Protein AF-M9RVT4-F1 (afdb_monomer)

Mean predicted aligned error: 12.73 Å

Secondary structure (DSSP, 8-state):
-PPPSEEEEEEEE---SSSS---EEEEEEEE-TTS-EEEEEEEEESSS-HHHHHHHHHHHHHTT-PPPSEEEE-S-HHHHHHHHHH-TT---EE--EEEEEEEBGGG-----HHHHHHHHHHHHHHHHHTT-EEEEEEE-SSEEEEEEE--TTS-HHHHHHHHHHHHHHHHHHH-GGGGGT-TTS--B-S--EEEE-----HHHHHHHHHHHHTS-------

Radius of gyration: 21.04 Å; Cα contacts (8 Å, |Δi|>4): 346; chains: 1; bounding box: 48×50×56 Å

Structure (mmCIF, N/CA/C/O backbone):
data_AF-M9RVT4-F1
#
_entry.id   AF-M9RVT4-F1
#
loop_
_atom_site.group_PDB
_atom_site.id
_atom_site.type_symbol
_atom_site.label_atom_id
_atom_site.label_alt_id
_atom_site.label_comp_id
_atom_site.label_asym_id
_atom_site.label_entity_id
_atom_site.label_seq_id
_atom_site.pdbx_PDB_ins_code
_atom_site.Cartn_x
_atom_site.Cartn_y
_atom_site.Cartn_z
_atom_site.occupancy
_atom_site.B_iso_or_equiv
_atom_site.auth_seq_id
_atom_site.auth_comp_id
_atom_site.auth_asym_id
_atom_site.auth_atom_id
_atom_site.pdbx_PDB_model_num
ATOM 1 N N . MET A 1 1 ? 6.063 -7.498 33.120 1.00 40.38 1 MET A N 1
ATOM 2 C CA . MET A 1 1 ? 6.221 -7.497 31.644 1.00 40.38 1 MET A CA 1
ATOM 3 C C . MET A 1 1 ? 5.476 -6.292 31.091 1.00 40.38 1 MET A C 1
ATOM 5 O O . MET A 1 1 ? 4.390 -6.020 31.577 1.00 40.38 1 MET A O 1
ATOM 9 N N . THR A 1 2 ? 6.046 -5.526 30.158 1.00 48.72 2 THR A N 1
ATOM 10 C CA . THR A 1 2 ? 5.358 -4.353 29.590 1.00 48.72 2 THR A CA 1
ATOM 11 C C . THR A 1 2 ? 4.257 -4.794 28.631 1.00 48.72 2 THR A C 1
ATOM 13 O O . THR A 1 2 ? 4.535 -5.464 27.634 1.00 48.72 2 THR A O 1
ATOM 16 N N . SER A 1 3 ? 3.013 -4.425 28.937 1.00 50.91 3 SER A N 1
ATOM 17 C CA . SER A 1 3 ? 1.863 -4.716 28.082 1.00 50.91 3 SER A CA 1
ATOM 18 C C . SER A 1 3 ? 2.034 -4.060 26.699 1.00 50.91 3 SER A C 1
ATOM 20 O O . SER A 1 3 ? 2.624 -2.976 26.601 1.00 50.91 3 SER A O 1
ATOM 22 N N . PRO A 1 4 ? 1.571 -4.701 25.612 1.00 58.44 4 PRO A N 1
ATOM 23 C CA . PRO A 1 4 ? 1.613 -4.132 24.265 1.00 58.44 4 PRO A CA 1
ATOM 24 C C . PRO A 1 4 ? 0.904 -2.774 24.212 1.00 58.44 4 PRO A C 1
ATOM 26 O O . PRO A 1 4 ? -0.186 -2.618 24.750 1.00 58.44 4 PRO A O 1
ATOM 29 N N . SER A 1 5 ? 1.519 -1.785 23.561 1.00 55.34 5 SER A N 1
ATOM 30 C CA . SER A 1 5 ? 0.938 -0.445 23.404 1.00 55.34 5 SER A CA 1
ATOM 31 C C . SER A 1 5 ? 0.014 -0.342 22.195 1.00 55.34 5 SER A C 1
ATOM 33 O O . SER A 1 5 ? -0.816 0.559 22.140 1.00 55.34 5 SER A O 1
ATOM 35 N N . SER A 1 6 ? 0.157 -1.239 21.223 1.00 56.19 6 SER A N 1
ATOM 36 C CA . SER A 1 6 ? -0.742 -1.333 20.080 1.00 56.19 6 SER A CA 1
ATOM 37 C C . SER A 1 6 ? -0.974 -2.779 19.681 1.00 56.19 6 SER A C 1
ATOM 39 O O . SER A 1 6 ? -0.176 -3.660 20.010 1.00 56.19 6 SER A O 1
ATOM 41 N N . ILE A 1 7 ? -2.083 -3.015 18.989 1.00 64.12 7 ILE A N 1
ATOM 42 C CA . ILE A 1 7 ? -2.510 -4.337 18.553 1.00 64.12 7 ILE A CA 1
ATOM 43 C C . ILE A 1 7 ? -2.853 -4.303 17.069 1.00 64.12 7 ILE A C 1
ATOM 45 O O . ILE A 1 7 ? -3.492 -3.374 16.586 1.00 64.12 7 ILE A O 1
ATOM 49 N N . LEU A 1 8 ? -2.420 -5.339 16.361 1.00 58.22 8 LEU A N 1
ATOM 50 C CA . LEU A 1 8 ? -2.748 -5.613 14.976 1.00 58.22 8 LEU A CA 1
ATOM 51 C C . LEU A 1 8 ? -3.532 -6.927 14.902 1.00 58.22 8 LEU A C 1
ATOM 53 O O . LEU A 1 8 ? -2.954 -7.994 15.120 1.00 58.22 8 LEU A O 1
ATOM 57 N N . GLY A 1 9 ? -4.824 -6.829 14.597 1.00 57.75 9 GLY A N 1
ATOM 58 C CA . GLY A 1 9 ? -5.679 -7.948 14.220 1.00 57.75 9 GLY A CA 1
ATOM 59 C C . GLY A 1 9 ? -5.498 -8.261 12.737 1.00 57.75 9 GLY A C 1
ATOM 60 O O . GLY A 1 9 ? -5.504 -7.356 11.899 1.00 57.75 9 GLY A O 1
ATOM 61 N N . ARG A 1 10 ? -5.265 -9.532 12.411 1.00 57.12 10 ARG A N 1
ATOM 62 C CA . ARG A 1 10 ? -5.218 -10.018 11.029 1.00 57.12 10 ARG A CA 1
ATOM 63 C C . ARG A 1 10 ? -5.949 -11.336 10.901 1.00 57.12 10 ARG A C 1
ATOM 65 O O . ARG A 1 10 ? -5.849 -12.194 11.779 1.00 57.12 10 ARG A O 1
ATOM 72 N N . ARG A 1 11 ? -6.557 -11.531 9.743 1.00 53.03 11 ARG A N 1
ATOM 73 C CA . ARG A 1 11 ? -7.095 -12.796 9.280 1.00 53.03 11 ARG A CA 1
ATOM 74 C C . ARG A 1 11 ? -6.118 -13.473 8.342 1.00 53.03 11 ARG A C 1
ATOM 76 O O . ARG A 1 11 ? -5.564 -12.869 7.421 1.00 53.03 11 ARG A O 1
ATOM 83 N N . ARG A 1 12 ? -5.962 -14.781 8.519 1.00 53.22 12 ARG A N 1
ATOM 84 C CA . ARG A 1 12 ? -5.359 -15.640 7.500 1.00 53.22 12 ARG A CA 1
ATOM 85 C C . ARG A 1 12 ? -6.407 -16.634 7.020 1.00 53.22 12 ARG A C 1
ATOM 87 O O . ARG A 1 12 ? -6.841 -17.494 7.781 1.00 53.22 12 ARG A O 1
ATOM 94 N N . SER A 1 13 ? -6.829 -16.498 5.761 1.00 49.31 13 SER A N 1
ATOM 95 C CA . SER A 1 13 ? -7.665 -17.513 5.114 1.00 49.31 13 SER A CA 1
ATOM 96 C C . SER A 1 13 ? -6.831 -18.773 4.932 1.00 49.31 13 SER A C 1
ATOM 98 O O . SER A 1 13 ? -5.787 -18.728 4.277 1.00 49.31 13 SER A O 1
ATOM 100 N N . GLN A 1 14 ? -7.295 -19.891 5.477 1.00 50.62 14 GLN A N 1
ATOM 101 C CA . GLN A 1 14 ? -6.867 -21.198 4.991 1.00 50.62 14 GLN A CA 1
ATOM 102 C C . GLN A 1 14 ? -7.662 -21.485 3.703 1.00 50.62 14 GLN A C 1
ATOM 104 O O . GLN A 1 14 ? -8.747 -20.927 3.524 1.00 50.62 14 GLN A O 1
ATOM 109 N N . ARG A 1 15 ? -7.103 -22.230 2.740 1.00 42.66 15 ARG A N 1
ATOM 110 C CA . ARG A 1 15 ? -7.854 -22.681 1.554 1.00 42.66 15 ARG A CA 1
ATOM 111 C C . ARG A 1 15 ? -8.405 -24.072 1.867 1.00 42.66 15 ARG A C 1
ATOM 113 O O . ARG A 1 15 ? -7.588 -24.987 1.930 1.00 42.66 15 ARG A O 1
ATOM 120 N N . PRO A 1 16 ? -9.721 -24.257 2.039 1.00 46.53 16 PRO A N 1
ATOM 121 C CA . PRO A 1 16 ? -10.297 -25.588 2.098 1.00 46.53 16 PRO A CA 1
ATOM 122 C C . PRO A 1 16 ? -10.573 -26.082 0.674 1.00 46.53 16 PRO A C 1
ATOM 124 O O . PRO A 1 16 ? -10.999 -25.321 -0.198 1.00 46.53 16 PRO A O 1
ATOM 127 N N . SER A 1 17 ? -10.308 -27.360 0.434 1.00 46.25 17 SER A N 1
ATOM 128 C CA . SER A 1 17 ? -10.903 -28.123 -0.660 1.00 46.25 17 SER A CA 1
ATOM 129 C C . SER A 1 17 ? -12.303 -28.572 -0.228 1.00 46.25 17 SER A C 1
ATOM 131 O O . SER A 1 17 ? -12.401 -29.346 0.719 1.00 46.25 17 SER A O 1
ATOM 133 N N . GLY A 1 18 ? -13.354 -28.121 -0.917 1.00 39.31 18 GLY A N 1
ATOM 134 C CA . GLY A 1 18 ? -14.745 -28.532 -0.658 1.00 39.31 18 GLY A CA 1
ATOM 135 C C . GLY A 1 18 ? -15.576 -27.504 0.121 1.00 39.31 18 GLY A C 1
ATOM 136 O O . GLY A 1 18 ? -15.035 -26.705 0.878 1.00 39.31 18 GLY A O 1
ATOM 137 N N . GLU A 1 19 ? -16.877 -27.488 -0.165 1.00 54.06 19 GLU A N 1
ATOM 138 C CA . GLU A 1 19 ? -17.898 -26.518 0.266 1.00 54.06 19 GLU A CA 1
ATOM 139 C C . GLU A 1 19 ? -18.232 -26.616 1.775 1.00 54.06 19 GLU A C 1
ATOM 141 O O . GLU A 1 19 ? -18.123 -27.691 2.356 1.00 54.06 19 GLU A O 1
ATOM 146 N N . ASP A 1 20 ? -18.636 -25.482 2.369 1.00 49.41 20 ASP A N 1
ATOM 147 C CA . ASP A 1 20 ? -19.178 -25.281 3.733 1.00 49.41 20 ASP A CA 1
ATOM 148 C C . ASP A 1 20 ? -18.268 -25.463 4.968 1.00 49.41 20 ASP A C 1
ATOM 150 O O . ASP A 1 20 ? -18.464 -26.333 5.804 1.00 49.41 20 ASP A O 1
ATOM 154 N N . ASP A 1 21 ? -17.278 -24.571 5.106 1.00 47.16 21 ASP A N 1
ATOM 155 C CA . ASP A 1 21 ? -17.031 -23.735 6.305 1.00 47.16 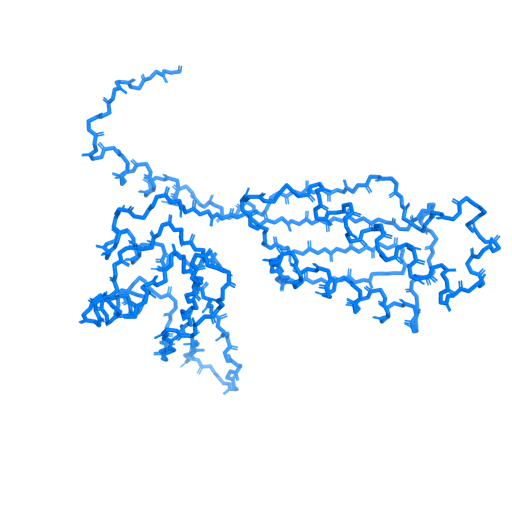21 ASP A CA 1
ATOM 156 C C . ASP A 1 21 ? -15.695 -22.994 6.122 1.00 47.16 21 ASP A C 1
ATOM 158 O O . ASP A 1 21 ? -14.616 -23.587 6.038 1.00 47.16 21 ASP A O 1
ATOM 162 N N . LYS A 1 22 ? -15.724 -21.659 6.010 1.00 52.91 22 LYS A N 1
ATOM 163 C CA . LYS A 1 22 ? -14.497 -20.865 5.805 1.00 52.91 22 LYS A CA 1
ATOM 164 C C . LYS A 1 22 ? -13.741 -20.683 7.121 1.00 52.91 22 LYS A C 1
ATOM 166 O O . LYS A 1 22 ? -13.704 -19.578 7.660 1.00 52.91 22 LYS A O 1
ATOM 171 N N . LEU A 1 23 ? -13.069 -21.744 7.564 1.00 62.03 23 LEU A N 1
ATOM 172 C CA . LEU A 1 23 ? -12.089 -21.701 8.648 1.00 62.03 23 LEU A CA 1
ATOM 173 C C . LEU A 1 23 ? -11.074 -20.569 8.415 1.00 62.03 23 LEU A C 1
ATOM 175 O O . LEU A 1 23 ? -10.466 -20.427 7.344 1.00 62.03 23 LEU A O 1
ATOM 179 N N . CYS A 1 24 ? -10.889 -19.736 9.431 1.00 68.44 24 CYS A N 1
ATOM 180 C CA . CYS A 1 24 ? -9.929 -18.645 9.431 1.00 68.44 24 CYS A CA 1
ATOM 181 C C . CYS A 1 24 ? -9.156 -18.621 10.745 1.00 68.44 24 CYS A C 1
ATOM 183 O O . CYS A 1 24 ? -9.729 -18.820 11.804 1.00 68.44 24 CYS A O 1
ATOM 185 N N . ALA A 1 25 ? -7.859 -18.332 10.684 1.00 78.94 25 ALA A N 1
ATOM 186 C CA . ALA A 1 25 ? -7.098 -18.056 11.895 1.00 78.94 25 ALA A CA 1
ATOM 187 C C . ALA A 1 25 ? -7.237 -16.569 12.242 1.00 78.94 25 ALA A C 1
ATOM 189 O O . ALA A 1 25 ? -6.890 -15.708 11.418 1.00 78.94 25 ALA A O 1
ATOM 190 N N . LEU A 1 26 ? -7.723 -16.282 13.448 1.00 82.62 26 LEU A N 1
ATOM 191 C CA . LEU A 1 26 ? -7.741 -14.947 14.036 1.00 82.62 26 LEU A CA 1
ATOM 192 C C . LEU A 1 26 ? -6.411 -14.724 14.741 1.00 82.62 26 LEU A C 1
ATOM 194 O O . LEU A 1 26 ? -6.081 -15.428 15.691 1.00 82.62 26 LEU A O 1
ATOM 198 N N . VAL A 1 27 ? -5.621 -13.765 14.263 1.00 84.06 27 VAL A N 1
ATOM 199 C CA . VAL A 1 27 ? -4.274 -13.523 14.785 1.00 84.06 27 VAL A CA 1
ATOM 200 C C . VAL A 1 27 ? -4.197 -12.138 15.402 1.00 84.06 27 VAL A C 1
ATOM 202 O O . VAL A 1 27 ? -4.529 -11.142 14.757 1.00 84.06 27 VAL A O 1
ATOM 205 N N . ILE A 1 28 ? -3.677 -12.071 16.628 1.00 86.00 28 ILE A N 1
ATOM 206 C CA . ILE A 1 28 ? -3.398 -10.818 17.327 1.00 86.00 28 ILE A CA 1
ATOM 207 C C . ILE A 1 28 ? -1.895 -10.673 17.548 1.00 86.00 28 ILE A C 1
ATOM 209 O O . ILE A 1 28 ? -1.256 -11.464 18.249 1.00 86.00 28 ILE A O 1
ATOM 213 N N . ILE A 1 29 ? -1.329 -9.610 16.976 1.00 85.12 29 ILE A N 1
ATOM 214 C CA . ILE A 1 29 ? 0.066 -9.212 17.174 1.00 85.12 29 ILE A CA 1
ATOM 215 C C . ILE A 1 29 ? 0.098 -7.902 17.959 1.00 85.12 29 ILE A C 1
ATOM 217 O O . ILE A 1 29 ? -0.363 -6.868 17.488 1.00 85.12 29 ILE A O 1
ATOM 221 N N . GLY A 1 30 ? 0.699 -7.930 19.140 1.00 85.06 30 GLY A N 1
ATOM 222 C CA . GLY A 1 30 ? 1.015 -6.754 19.932 1.00 85.06 30 GLY A CA 1
ATOM 223 C C . GLY A 1 30 ? 2.302 -6.087 19.471 1.00 85.06 30 GLY A C 1
ATOM 224 O O . GLY A 1 30 ? 3.249 -6.753 19.053 1.00 85.06 30 GLY A O 1
ATOM 225 N N . VAL A 1 31 ? 2.389 -4.770 19.604 1.00 81.19 31 VAL A N 1
ATOM 226 C CA . VAL A 1 31 ? 3.635 -4.021 19.430 1.00 81.19 31 VAL A CA 1
ATOM 227 C C . VAL A 1 31 ? 3.900 -3.219 20.697 1.00 81.19 31 VAL A C 1
ATOM 229 O O . VAL A 1 31 ? 3.024 -2.520 21.207 1.00 81.19 31 VAL A O 1
ATOM 232 N N . THR A 1 32 ? 5.105 -3.354 21.252 1.00 79.62 32 THR A N 1
ATOM 233 C CA . THR A 1 32 ? 5.513 -2.587 22.438 1.00 79.62 32 THR A CA 1
ATOM 234 C C . THR A 1 32 ? 5.845 -1.141 22.069 1.00 79.62 32 THR A C 1
ATOM 236 O O . THR A 1 32 ? 6.093 -0.833 20.904 1.00 79.62 32 THR A O 1
ATOM 239 N N . ALA A 1 33 ? 5.972 -0.265 23.070 1.00 72.06 33 ALA A N 1
ATOM 240 C CA . ALA A 1 33 ? 6.364 1.134 22.860 1.00 72.06 33 ALA A CA 1
ATOM 241 C C . ALA A 1 33 ? 7.729 1.298 22.157 1.00 72.06 33 ALA A C 1
ATOM 243 O O . ALA A 1 33 ? 8.016 2.346 21.594 1.00 72.06 33 ALA A O 1
ATOM 244 N N . ARG A 1 34 ? 8.568 0.251 22.158 1.00 73.62 34 ARG A N 1
ATOM 245 C CA . ARG A 1 34 ? 9.857 0.207 21.447 1.00 73.62 34 ARG A CA 1
ATOM 246 C C . ARG A 1 34 ? 9.751 -0.367 20.024 1.00 73.62 34 ARG A C 1
ATOM 248 O O . ARG A 1 34 ? 10.767 -0.712 19.435 1.00 73.62 34 ARG A O 1
ATOM 255 N N . GLY A 1 35 ? 8.542 -0.565 19.496 1.00 67.50 35 GLY A N 1
ATOM 256 C CA . GLY A 1 35 ? 8.312 -1.105 18.151 1.00 67.50 35 GLY A CA 1
ATOM 257 C C . GLY A 1 35 ? 8.502 -2.622 18.015 1.00 67.50 35 GLY A C 1
ATOM 258 O O . GLY A 1 35 ? 8.449 -3.153 16.905 1.00 67.50 35 GLY A O 1
ATOM 259 N N . LYS A 1 36 ? 8.708 -3.358 19.118 1.00 73.62 36 LYS A N 1
ATOM 260 C CA . LYS A 1 36 ? 8.913 -4.814 19.067 1.00 73.62 36 LYS A CA 1
ATOM 261 C C . LYS A 1 36 ? 7.577 -5.538 18.920 1.00 73.62 36 LYS A C 1
ATOM 263 O O . LYS A 1 36 ? 6.728 -5.439 19.805 1.00 73.62 36 LYS A O 1
ATOM 268 N N . LYS A 1 37 ? 7.433 -6.313 17.842 1.00 81.06 37 LYS A N 1
ATOM 269 C CA . LYS A 1 37 ? 6.280 -7.195 17.610 1.00 81.06 37 LYS A CA 1
ATOM 270 C C . LYS A 1 37 ? 6.298 -8.379 18.582 1.00 81.06 37 LYS A C 1
ATOM 272 O O . LYS A 1 37 ? 7.350 -8.962 18.849 1.00 81.06 37 LYS A O 1
ATOM 277 N N . ARG A 1 38 ? 5.130 -8.730 19.107 1.00 82.38 38 ARG A N 1
ATOM 278 C CA . ARG A 1 38 ? 4.867 -9.859 20.000 1.00 82.38 38 ARG A CA 1
ATOM 279 C C . ARG A 1 38 ? 3.598 -10.543 19.532 1.00 82.38 38 ARG A C 1
ATOM 281 O O . ARG A 1 38 ? 2.578 -9.897 19.353 1.00 82.38 38 ARG A O 1
ATOM 288 N N . PHE A 1 39 ? 3.668 -11.843 19.327 1.00 85.38 39 PHE A N 1
ATOM 289 C CA . PHE A 1 39 ? 2.480 -12.639 19.080 1.00 85.38 39 PHE A CA 1
ATOM 290 C C . PHE A 1 39 ? 1.693 -12.782 20.387 1.00 85.38 39 PHE A C 1
ATOM 292 O O . PHE A 1 39 ? 2.295 -13.119 21.406 1.00 85.38 39 PHE A O 1
ATOM 299 N N . LEU A 1 40 ? 0.398 -12.458 20.378 1.00 86.81 40 LEU A N 1
ATOM 300 C CA . LEU A 1 40 ? -0.442 -12.455 21.583 1.00 86.81 40 LEU A CA 1
ATOM 301 C C . LEU A 1 40 ? -1.497 -13.563 21.571 1.00 86.81 40 LEU A C 1
ATOM 303 O O . LEU A 1 40 ? -1.773 -14.149 22.622 1.00 86.81 40 LEU A O 1
ATOM 307 N N . ALA A 1 41 ? -2.079 -13.838 20.403 1.00 86.75 41 ALA A N 1
ATOM 308 C CA . ALA A 1 41 ? -3.075 -14.886 20.228 1.00 86.75 41 ALA A CA 1
ATOM 309 C C . ALA A 1 41 ? -3.119 -15.388 18.778 1.00 86.75 41 ALA A C 1
ATOM 311 O O . ALA A 1 41 ? -2.897 -14.617 17.836 1.00 86.75 41 ALA A O 1
ATOM 312 N N . ILE A 1 42 ? -3.448 -16.669 18.639 1.00 84.75 42 ILE A N 1
ATOM 313 C CA . ILE A 1 42 ? -4.002 -17.282 17.436 1.00 84.75 42 ILE A CA 1
ATOM 314 C C . ILE A 1 42 ? -5.167 -18.142 17.887 1.00 84.75 42 ILE A C 1
ATOM 316 O O . ILE A 1 42 ? -5.002 -18.935 18.805 1.00 84.75 42 ILE A O 1
ATOM 320 N N . GLU A 1 43 ? -6.318 -17.952 17.268 1.00 81.12 43 GLU A N 1
ATOM 321 C CA . GLU A 1 43 ? -7.506 -18.746 17.554 1.00 81.12 43 GLU A CA 1
ATOM 322 C C . GLU A 1 43 ? -8.110 -19.202 16.229 1.00 81.12 43 GLU A C 1
ATOM 324 O O . GLU A 1 43 ? -8.131 -18.443 15.249 1.00 81.12 43 GLU A O 1
ATOM 329 N N . ASP A 1 44 ? -8.580 -20.444 16.196 1.00 72.81 44 ASP A N 1
ATOM 330 C CA . ASP A 1 44 ? -9.305 -20.978 15.052 1.00 72.81 44 ASP A CA 1
ATOM 331 C C . ASP A 1 44 ? -10.733 -20.424 15.078 1.00 72.81 44 ASP A C 1
ATOM 333 O O . ASP A 1 44 ? -11.514 -20.667 15.993 1.00 72.81 44 ASP A O 1
ATOM 337 N N . GLY A 1 45 ? -11.067 -19.616 14.079 1.00 62.44 45 GLY A N 1
ATOM 338 C CA . GLY A 1 45 ? -12.381 -19.019 13.905 1.00 62.44 45 GLY A CA 1
ATOM 339 C C . GLY A 1 45 ? -13.144 -19.700 12.778 1.00 62.44 45 GLY A C 1
ATOM 340 O O . GLY A 1 45 ? -12.638 -19.835 11.664 1.00 62.44 45 GLY A O 1
ATOM 341 N N . VAL A 1 46 ? -14.403 -20.049 13.037 1.00 57.22 46 VAL A N 1
ATOM 342 C CA . VAL A 1 46 ? -15.338 -20.536 12.006 1.00 57.22 46 VAL A CA 1
ATOM 343 C C . VAL A 1 46 ? -15.749 -19.386 11.060 1.00 57.22 46 VAL A C 1
ATOM 345 O O . VAL A 1 46 ? -16.083 -19.609 9.899 1.00 57.22 46 VAL A O 1
ATOM 348 N N . ARG A 1 47 ? -15.671 -18.121 11.527 1.00 61.19 47 ARG A N 1
ATOM 349 C CA . ARG A 1 47 ? -15.951 -16.893 10.755 1.00 61.19 47 ARG A CA 1
ATOM 350 C C . ARG A 1 47 ? -15.306 -15.656 11.407 1.00 61.19 47 ARG A C 1
ATOM 352 O O . ARG A 1 47 ? -15.130 -15.625 12.619 1.00 61.19 47 ARG A O 1
ATOM 359 N N . GLU A 1 48 ? -15.046 -14.586 10.644 1.00 68.06 48 GLU A N 1
ATOM 360 C CA . GLU A 1 48 ? -14.627 -13.260 11.164 1.00 68.06 48 GLU A CA 1
ATOM 361 C C . GLU A 1 48 ? -15.784 -12.494 11.847 1.00 68.06 48 GLU A C 1
ATOM 363 O O . GLU A 1 48 ? -16.071 -11.336 11.534 1.00 68.06 48 GLU A O 1
ATOM 368 N N . SER A 1 49 ? -16.509 -13.166 12.739 1.00 78.31 49 SER A N 1
ATOM 369 C CA . SER A 1 49 ? -17.655 -12.598 13.447 1.00 78.31 49 SER A CA 1
ATOM 370 C C . SER A 1 49 ? -17.215 -11.739 14.635 1.00 78.31 49 SER A C 1
ATOM 372 O O . SER A 1 49 ? -16.110 -11.901 15.159 1.00 78.31 49 SER A O 1
ATOM 374 N N . THR A 1 50 ? -18.094 -10.841 15.086 1.00 81.94 50 THR A N 1
ATOM 375 C CA . THR A 1 50 ? -17.895 -10.082 16.331 1.00 81.94 50 THR A CA 1
ATOM 376 C C . THR A 1 50 ? -17.650 -11.012 17.509 1.00 81.94 50 THR A C 1
ATOM 378 O O . THR A 1 50 ? -16.710 -10.806 18.267 1.00 81.94 50 THR A O 1
ATOM 381 N N . GLN A 1 51 ? -18.435 -12.085 17.617 1.00 84.00 51 GLN A N 1
ATOM 382 C CA . GLN A 1 51 ? -18.324 -13.041 18.712 1.00 84.00 51 GLN A CA 1
ATOM 383 C C . GLN A 1 51 ? -16.948 -13.719 18.751 1.00 84.00 51 GLN A C 1
ATOM 385 O O . GLN A 1 51 ? -16.308 -13.748 19.799 1.00 84.00 51 GLN A O 1
ATOM 390 N N . SER A 1 52 ? -16.452 -14.184 17.602 1.00 86.19 52 SER A N 1
ATOM 391 C CA . SER A 1 52 ? -15.151 -14.856 17.524 1.00 86.19 52 SER A CA 1
ATOM 392 C C . SER A 1 52 ? -14.012 -13.919 17.936 1.00 86.19 52 SER A C 1
ATOM 394 O O . SER A 1 52 ? -13.146 -14.301 18.715 1.00 86.19 52 SER A O 1
ATOM 396 N N . TRP A 1 53 ? -14.033 -12.658 17.490 1.00 87.50 53 TRP A N 1
ATOM 397 C CA . TRP A 1 53 ? -13.041 -11.669 17.922 1.00 87.50 53 TRP A CA 1
ATOM 398 C C . TRP A 1 53 ? -13.185 -11.277 19.396 1.00 87.50 53 TRP A C 1
ATOM 400 O O . TRP A 1 53 ? -12.179 -11.067 20.075 1.00 87.50 53 TRP A O 1
ATOM 410 N N . ARG A 1 54 ? -14.416 -11.206 19.907 1.00 89.31 54 ARG A N 1
ATOM 411 C CA . ARG A 1 54 ? -14.713 -10.886 21.307 1.00 89.31 54 ARG A CA 1
ATOM 412 C C . ARG A 1 54 ? -14.128 -11.930 22.243 1.00 89.31 54 ARG A C 1
ATOM 414 O O . ARG A 1 54 ? -13.525 -11.560 23.244 1.00 89.31 54 ARG A O 1
ATOM 421 N N . GLU A 1 55 ? -14.237 -13.208 21.902 1.00 89.50 55 GLU A N 1
ATOM 422 C CA . GLU A 1 55 ? -13.634 -14.303 22.667 1.00 89.50 55 GLU A CA 1
ATOM 423 C C . GLU A 1 55 ? -12.110 -14.167 22.749 1.00 89.50 55 GLU A C 1
ATOM 425 O O . GLU A 1 55 ? -11.553 -14.199 23.851 1.00 89.50 55 GLU A O 1
ATOM 430 N N . VAL A 1 56 ? -11.437 -13.894 21.622 1.00 89.88 56 VAL A N 1
ATOM 431 C CA . VAL A 1 56 ? -9.979 -13.672 21.613 1.00 89.88 56 VAL A CA 1
ATOM 432 C C . VAL A 1 56 ? -9.593 -12.478 22.496 1.00 89.88 56 VAL A C 1
ATOM 434 O O . VAL A 1 56 ? -8.643 -12.544 23.281 1.00 89.88 56 VAL A O 1
ATOM 437 N N . LEU A 1 57 ? -10.326 -11.368 22.392 1.00 91.38 57 LEU A N 1
ATOM 438 C CA . LEU A 1 57 ? -10.034 -10.147 23.145 1.00 91.38 57 LEU A CA 1
ATOM 439 C C . LEU A 1 57 ? -10.326 -10.301 24.643 1.00 91.38 57 LEU A C 1
ATOM 441 O O . LEU A 1 57 ? -9.534 -9.835 25.462 1.00 91.38 57 LEU A O 1
ATOM 445 N N . LEU A 1 58 ? -11.407 -10.986 25.020 1.00 91.25 58 LEU A N 1
ATOM 446 C CA . LEU A 1 58 ? -11.715 -11.298 26.418 1.00 91.25 58 LEU A CA 1
ATOM 447 C C . LEU A 1 58 ? -10.666 -12.227 27.030 1.00 91.25 58 LEU A C 1
ATOM 449 O O . LEU A 1 58 ? -10.263 -12.011 28.173 1.00 91.25 58 LEU A O 1
ATOM 453 N N . ASN A 1 59 ? -10.166 -13.204 26.269 1.00 91.31 59 ASN A N 1
ATOM 454 C CA . ASN A 1 59 ? -9.053 -14.051 26.695 1.00 91.31 59 ASN A CA 1
ATOM 455 C C . ASN A 1 59 ? -7.766 -13.238 26.929 1.00 91.31 59 ASN A C 1
ATOM 457 O O . ASN A 1 59 ? -7.019 -13.483 27.875 1.00 91.31 59 ASN A O 1
ATOM 461 N N . LEU A 1 60 ? -7.485 -12.238 26.093 1.00 91.25 60 LEU A N 1
ATOM 462 C CA . LEU A 1 60 ? -6.356 -11.338 26.333 1.00 91.25 60 LEU A CA 1
ATOM 463 C C . LEU A 1 60 ? -6.572 -10.464 27.573 1.00 91.25 60 LEU A C 1
ATOM 465 O O . LEU A 1 60 ? -5.639 -10.270 28.356 1.00 91.25 60 LEU A O 1
ATOM 469 N N . LYS A 1 61 ? -7.797 -9.973 27.782 1.00 90.06 61 LYS A N 1
ATOM 470 C CA . LYS A 1 61 ? -8.167 -9.175 28.955 1.00 90.06 61 LYS A CA 1
ATOM 471 C C . LYS A 1 61 ? -8.018 -9.971 30.248 1.00 90.06 61 LYS A C 1
ATOM 473 O O . LYS A 1 61 ? -7.433 -9.459 31.199 1.00 90.06 61 LYS A O 1
ATOM 478 N N . SER A 1 62 ? -8.454 -11.233 30.268 1.00 91.88 62 SER A N 1
ATOM 479 C CA . SER A 1 62 ? -8.290 -12.120 31.428 1.00 91.88 62 SER A CA 1
ATOM 480 C C . SER A 1 62 ? -6.820 -12.440 31.723 1.00 91.88 62 SER A C 1
ATOM 482 O O . SER A 1 62 ? -6.447 -12.594 32.882 1.00 91.88 62 SER A O 1
ATOM 484 N N . ARG A 1 63 ? -5.954 -12.430 30.700 1.00 92.00 63 ARG A N 1
ATOM 485 C CA . ARG A 1 63 ? -4.487 -12.502 30.842 1.00 92.00 63 ARG A CA 1
ATOM 486 C C . ARG A 1 63 ? -3.829 -11.179 31.270 1.00 92.00 63 ARG A C 1
ATOM 488 O O . ARG A 1 63 ? -2.601 -11.082 31.278 1.00 92.00 63 ARG A O 1
ATOM 495 N N . GLY A 1 64 ? -4.613 -10.159 31.623 1.00 89.12 64 GLY A N 1
ATOM 496 C CA . GLY A 1 64 ? -4.126 -8.870 32.124 1.00 89.12 64 GLY A CA 1
ATOM 497 C C . GLY A 1 64 ? -3.715 -7.879 31.032 1.00 89.12 64 GLY A C 1
ATOM 498 O O . GLY A 1 64 ? -2.974 -6.929 31.301 1.00 89.12 64 GLY A O 1
ATOM 499 N N . MET A 1 65 ? -4.155 -8.080 29.786 1.00 87.88 65 MET A N 1
ATOM 500 C CA . MET A 1 65 ? -3.922 -7.096 28.735 1.00 87.88 65 MET A CA 1
ATOM 501 C C . MET A 1 65 ? -4.801 -5.862 28.969 1.00 87.88 65 MET A C 1
ATOM 503 O O . MET A 1 65 ? -6.029 -5.925 28.880 1.00 87.88 65 MET A O 1
ATOM 507 N N . ASN A 1 66 ? -4.150 -4.731 29.233 1.00 86.81 66 ASN A N 1
ATOM 508 C CA . ASN A 1 66 ? -4.792 -3.419 29.246 1.00 86.81 66 ASN A CA 1
ATOM 509 C C . ASN A 1 66 ? -5.250 -3.029 27.838 1.00 86.81 66 ASN A C 1
ATOM 511 O O . ASN A 1 66 ? -4.726 -3.540 26.844 1.00 86.81 66 ASN A O 1
ATOM 515 N N . ALA A 1 67 ? -6.166 -2.067 27.754 1.00 86.75 67 ALA A N 1
ATOM 516 C CA . ALA A 1 67 ? -6.573 -1.525 26.470 1.00 86.75 67 ALA A CA 1
ATOM 517 C C . ALA A 1 67 ? -5.375 -1.009 25.658 1.00 86.75 67 ALA A C 1
ATOM 519 O O . ALA A 1 67 ? -4.514 -0.298 26.197 1.00 86.75 67 ALA A O 1
ATOM 520 N N . PRO A 1 68 ? -5.295 -1.351 24.363 1.00 85.94 68 PRO A N 1
ATOM 521 C CA . PRO A 1 68 ? -4.240 -0.837 23.512 1.00 85.94 68 PRO A CA 1
ATOM 522 C C . PRO A 1 68 ? -4.432 0.665 23.283 1.00 85.94 68 PRO A C 1
ATOM 524 O O . PRO A 1 68 ? -5.546 1.163 23.150 1.00 85.94 68 PRO A O 1
ATOM 527 N N . LYS A 1 69 ? -3.328 1.403 23.139 1.00 81.25 69 LYS A N 1
ATOM 528 C CA . LYS A 1 69 ? -3.386 2.813 22.721 1.00 81.25 69 LYS A CA 1
ATOM 529 C C . LYS A 1 69 ? -3.805 2.956 21.255 1.00 81.25 69 LYS A C 1
ATOM 531 O O . LYS A 1 69 ? -4.353 3.980 20.871 1.00 81.25 69 LYS A O 1
ATOM 536 N N . LEU A 1 70 ? -3.523 1.940 20.440 1.00 79.06 70 LEU A N 1
ATOM 537 C CA . LEU A 1 70 ? -3.812 1.907 19.009 1.00 79.06 70 LEU A CA 1
ATOM 538 C C . LEU A 1 70 ? -4.211 0.490 18.602 1.00 79.06 70 LEU A C 1
ATOM 540 O O . LEU A 1 70 ? -3.456 -0.454 18.849 1.00 79.06 70 LEU A O 1
ATOM 544 N N . ALA A 1 71 ? -5.347 0.353 17.930 1.00 83.25 71 ALA A N 1
ATOM 545 C CA . ALA A 1 71 ? -5.746 -0.892 17.289 1.00 83.25 71 ALA A CA 1
ATOM 546 C C . ALA A 1 71 ? -5.721 -0.733 15.766 1.00 83.25 71 ALA A C 1
ATOM 548 O O . ALA A 1 71 ? -6.078 0.314 15.226 1.00 83.25 71 ALA A O 1
ATOM 549 N N . ILE A 1 72 ? -5.269 -1.781 15.084 1.00 74.31 72 ILE A N 1
ATOM 550 C CA . ILE A 1 72 ? -5.157 -1.878 13.630 1.00 74.31 72 ILE A CA 1
ATOM 551 C C . ILE A 1 72 ? -5.818 -3.186 13.216 1.00 74.31 72 ILE A C 1
ATOM 553 O O . ILE A 1 72 ? -5.510 -4.224 13.795 1.00 74.31 72 ILE A O 1
ATOM 557 N N . GLY A 1 73 ? -6.680 -3.157 12.208 1.00 72.12 73 GLY A N 1
ATOM 558 C CA . GLY A 1 73 ? -7.373 -4.342 11.707 1.00 72.12 73 GLY A CA 1
ATOM 559 C C . GLY A 1 73 ? -7.509 -4.314 10.191 1.00 72.12 73 GLY A C 1
ATOM 560 O O . GLY A 1 73 ? -7.534 -3.250 9.571 1.00 72.12 73 GLY A O 1
ATOM 561 N N . ASP A 1 74 ? -7.618 -5.486 9.581 1.00 61.06 74 ASP A N 1
ATOM 562 C CA . ASP A 1 74 ? -7.801 -5.702 8.143 1.00 61.06 74 ASP A CA 1
ATOM 563 C C . ASP A 1 74 ? -9.272 -5.576 7.692 1.00 61.06 74 ASP A C 1
ATOM 565 O O . ASP A 1 74 ? -9.734 -6.241 6.764 1.00 61.06 74 ASP A O 1
ATOM 569 N N . GLY A 1 75 ? -10.017 -4.646 8.289 1.00 56.59 75 GLY A N 1
ATOM 570 C CA . GLY A 1 75 ? -11.375 -4.296 7.859 1.00 56.59 75 GLY A CA 1
ATOM 571 C C . GLY A 1 75 ? -12.454 -5.340 8.123 1.00 56.59 75 GLY A C 1
ATOM 572 O O . GLY A 1 75 ? -13.592 -5.117 7.721 1.00 56.59 75 GLY A O 1
ATOM 573 N N . ALA A 1 76 ? -12.135 -6.455 8.782 1.00 64.19 76 ALA A N 1
ATOM 574 C CA . ALA A 1 76 ? -13.140 -7.387 9.266 1.00 64.19 76 ALA A CA 1
ATOM 575 C C . ALA A 1 76 ? -14.011 -6.698 10.331 1.00 64.19 76 ALA A C 1
ATOM 577 O O . ALA A 1 76 ? -13.517 -6.344 11.403 1.00 64.19 76 ALA A O 1
ATOM 578 N N . MET A 1 77 ? -15.302 -6.494 10.043 1.00 67.25 77 MET A N 1
ATOM 579 C CA . MET A 1 77 ? -16.219 -5.751 10.927 1.00 67.25 77 MET A CA 1
ATOM 580 C C . MET A 1 77 ? -16.294 -6.353 12.337 1.00 67.25 77 MET A C 1
ATOM 582 O O . MET A 1 77 ? -16.356 -5.612 13.316 1.00 67.25 77 MET A O 1
ATOM 586 N N . GLY A 1 78 ? -16.203 -7.684 12.444 1.00 76.31 78 GLY A N 1
ATOM 587 C CA . GLY A 1 78 ? -16.226 -8.380 13.726 1.00 76.31 78 GLY A CA 1
ATOM 588 C C . GLY A 1 78 ? -15.105 -7.954 14.676 1.00 76.31 78 GLY A C 1
ATOM 589 O O . GLY A 1 78 ? -15.337 -7.837 15.874 1.00 76.31 78 GLY A O 1
ATOM 590 N N . PHE A 1 79 ? -13.911 -7.647 14.157 1.00 82.00 79 PHE A N 1
ATOM 591 C CA . PHE A 1 79 ? -12.795 -7.210 14.999 1.00 82.00 79 PHE A CA 1
ATOM 592 C C . PHE A 1 79 ? -13.089 -5.870 15.668 1.00 82.00 79 PHE A C 1
ATOM 594 O O . PHE A 1 79 ? -12.859 -5.716 16.865 1.00 82.00 79 PHE A O 1
ATOM 601 N N . TRP A 1 80 ? -13.608 -4.905 14.907 1.00 79.12 80 TRP A N 1
ATOM 602 C CA . TRP A 1 80 ? -13.867 -3.564 15.423 1.00 79.12 80 TRP A CA 1
ATOM 603 C C . TRP A 1 80 ? -15.020 -3.555 16.419 1.00 79.12 80 TRP A C 1
ATOM 605 O O . TRP A 1 80 ? -14.835 -3.049 17.520 1.00 79.12 80 TRP A O 1
ATOM 615 N N . ALA A 1 81 ? -16.129 -4.225 16.096 1.00 79.38 81 ALA A N 1
ATOM 616 C CA . ALA A 1 81 ? -17.247 -4.374 17.024 1.00 79.38 81 ALA A CA 1
ATOM 617 C C . ALA A 1 81 ? -16.808 -5.037 18.346 1.00 79.38 81 ALA A C 1
ATOM 619 O O . ALA A 1 81 ? -17.146 -4.565 19.428 1.00 79.38 81 ALA A O 1
ATOM 620 N N . ALA A 1 82 ? -15.968 -6.073 18.278 1.00 86.50 82 ALA A N 1
ATOM 621 C CA . ALA A 1 82 ? -15.432 -6.724 19.469 1.00 86.50 82 ALA A CA 1
ATOM 622 C C . ALA A 1 82 ? -14.455 -5.831 20.255 1.00 86.50 82 ALA A C 1
ATOM 624 O O . ALA A 1 82 ? -14.453 -5.839 21.486 1.00 86.50 82 ALA A O 1
ATOM 625 N N . MET A 1 83 ? -13.622 -5.049 19.563 1.00 86.38 83 MET A N 1
ATOM 626 C CA . MET A 1 83 ? -12.737 -4.062 20.188 1.00 86.38 83 MET A CA 1
ATOM 627 C C . MET A 1 83 ? -13.527 -2.975 20.918 1.00 86.38 83 MET A C 1
ATOM 629 O O . MET A 1 83 ? -13.109 -2.559 21.997 1.00 86.38 83 MET A O 1
ATOM 633 N N . ASP A 1 84 ? -14.653 -2.536 20.354 1.00 81.12 84 ASP A N 1
ATOM 634 C CA . ASP A 1 84 ? -15.547 -1.551 20.965 1.00 81.12 84 ASP A CA 1
ATOM 635 C C . ASP A 1 84 ? -16.169 -2.078 22.261 1.00 81.12 84 ASP A C 1
ATOM 637 O O . ASP A 1 84 ? -16.234 -1.350 23.249 1.00 81.12 84 ASP A O 1
ATOM 641 N N . GLU A 1 85 ? -16.564 -3.352 22.284 1.00 84.56 85 GLU A N 1
ATOM 642 C CA . GLU A 1 85 ? -17.117 -3.994 23.477 1.00 84.56 85 GLU A CA 1
ATOM 643 C C . GLU A 1 85 ? -16.065 -4.257 24.563 1.00 84.56 85 GLU A C 1
ATOM 645 O O . GLU A 1 85 ? -16.313 -4.031 25.749 1.00 84.56 85 GLU A O 1
ATOM 650 N N . VAL A 1 86 ? -14.891 -4.775 24.186 1.00 88.00 86 VAL A N 1
ATOM 651 C CA . VAL A 1 86 ? -13.902 -5.265 25.160 1.00 88.00 86 VAL A CA 1
ATOM 652 C C . VAL A 1 86 ? -12.967 -4.154 25.651 1.00 88.00 86 VAL A C 1
ATOM 654 O O . VAL A 1 86 ? -12.576 -4.173 26.826 1.00 88.00 86 VAL A O 1
ATOM 657 N N . TYR A 1 87 ? -12.628 -3.193 24.783 1.00 87.50 87 TYR A N 1
ATOM 658 C CA . TYR A 1 87 ? -11.676 -2.102 25.037 1.00 87.50 87 TYR A CA 1
ATOM 659 C C . TYR A 1 87 ? -12.154 -0.750 24.459 1.00 87.50 87 TYR A C 1
ATOM 661 O O . TYR A 1 87 ? -11.489 -0.181 23.573 1.00 87.50 87 TYR A O 1
ATOM 669 N N . PRO A 1 88 ? -13.276 -0.196 24.957 1.00 81.75 88 PRO A N 1
ATOM 670 C CA . PRO A 1 88 ? -13.850 1.051 24.443 1.00 81.75 88 PRO A CA 1
ATOM 671 C C . PRO A 1 88 ? -12.898 2.255 24.561 1.00 81.75 88 PRO A C 1
ATOM 673 O O . PRO A 1 88 ? -12.942 3.165 23.738 1.00 81.75 88 PRO A O 1
ATOM 676 N N . GLU A 1 89 ? -11.981 2.240 25.529 1.00 81.44 89 GLU A N 1
ATOM 677 C CA . GLU A 1 89 ? -10.945 3.254 25.764 1.00 81.44 89 GLU A CA 1
ATOM 678 C C . GLU A 1 89 ? -9.790 3.281 24.735 1.00 81.44 89 GLU A C 1
ATOM 680 O O . GLU A 1 89 ? -8.885 4.110 24.847 1.00 81.44 89 GLU A O 1
ATOM 685 N N . THR A 1 90 ? -9.800 2.419 23.713 1.00 78.25 90 THR A N 1
ATOM 686 C CA . THR A 1 90 ? -8.780 2.432 22.649 1.00 78.25 90 THR A CA 1
ATOM 687 C C . THR A 1 90 ? -8.794 3.762 21.879 1.00 78.25 90 THR A C 1
ATOM 689 O O . THR A 1 90 ? -9.750 4.064 21.167 1.00 78.25 90 THR A O 1
ATOM 692 N N . HIS A 1 91 ? -7.709 4.540 21.969 1.00 66.44 91 HIS A N 1
ATOM 693 C CA . HIS A 1 91 ? -7.666 5.942 21.517 1.00 66.44 91 HIS A CA 1
ATOM 694 C C . HIS A 1 91 ? -7.700 6.166 20.000 1.00 66.44 91 HIS A C 1
ATOM 696 O O . HIS A 1 91 ? -8.019 7.265 19.548 1.00 66.44 91 HIS A O 1
ATOM 702 N N . THR A 1 92 ? -7.298 5.189 19.187 1.00 64.94 92 THR A N 1
ATOM 703 C CA . THR A 1 92 ? -7.226 5.360 17.730 1.00 64.94 92 THR A CA 1
ATOM 704 C C . THR A 1 92 ? -7.550 4.051 17.026 1.00 64.94 92 THR A C 1
ATOM 706 O O . THR A 1 92 ? -6.957 3.008 17.319 1.00 64.94 92 THR A O 1
ATOM 709 N N . LYS A 1 93 ? -8.491 4.132 16.085 1.00 68.31 93 LYS A N 1
ATOM 710 C CA . LYS A 1 93 ? -8.975 3.049 15.223 1.00 68.31 93 LYS A CA 1
ATOM 711 C C . LYS A 1 93 ? -8.954 3.588 13.798 1.00 68.31 93 LYS A C 1
ATOM 713 O O . LYS A 1 93 ? -9.321 4.742 13.585 1.00 68.31 93 LYS A O 1
ATOM 718 N N . PHE A 1 94 ? -8.476 2.811 12.833 1.00 69.56 94 PHE A N 1
ATOM 719 C CA . PHE A 1 94 ? -8.367 3.296 11.459 1.00 69.56 94 PHE A CA 1
ATOM 720 C C . PHE A 1 94 ? -8.570 2.198 10.427 1.00 69.56 94 PHE A C 1
ATOM 722 O O . PHE A 1 94 ? -8.258 1.028 10.651 1.00 69.56 94 PHE A O 1
ATOM 729 N N . TYR A 1 95 ? -9.020 2.629 9.251 1.00 71.00 95 TYR A N 1
ATOM 730 C CA . TYR A 1 95 ? -9.212 1.788 8.084 1.00 71.00 95 TYR A CA 1
ATOM 731 C C . TYR A 1 95 ? -8.773 2.536 6.821 1.00 71.00 95 TYR A C 1
ATOM 733 O O . TYR A 1 95 ? -9.542 3.241 6.174 1.00 71.00 95 TYR A O 1
ATOM 741 N N . HIS A 1 96 ? -7.488 2.425 6.492 1.00 80.31 96 HIS A N 1
ATOM 742 C CA . HIS A 1 96 ? -6.856 3.199 5.425 1.00 80.31 96 HIS A CA 1
ATOM 743 C C . HIS A 1 96 ? -6.417 2.290 4.289 1.00 80.31 96 HIS A C 1
ATOM 745 O O . HIS A 1 96 ? -5.249 1.918 4.193 1.00 80.31 96 HIS A O 1
ATOM 751 N N . ARG A 1 97 ? -7.369 1.930 3.428 1.00 84.38 97 ARG A N 1
ATOM 752 C CA . ARG A 1 97 ? -7.118 1.120 2.238 1.00 84.38 97 ARG A CA 1
ATOM 753 C C . ARG A 1 97 ? -7.179 1.955 0.971 1.00 84.38 97 ARG A C 1
ATOM 755 O O . ARG A 1 97 ? -8.129 2.706 0.752 1.00 84.38 97 ARG A O 1
ATOM 762 N N . PHE A 1 98 ? -6.175 1.781 0.123 1.00 90.38 98 PHE A N 1
ATOM 763 C CA . PHE A 1 98 ? -6.008 2.545 -1.103 1.00 90.38 98 PHE A CA 1
ATOM 764 C C . PHE A 1 98 ? -5.752 1.626 -2.287 1.00 90.38 98 PHE A C 1
ATOM 766 O O . PHE A 1 98 ? -4.898 0.739 -2.223 1.00 90.38 98 PHE A O 1
ATOM 773 N N . HIS A 1 99 ? -6.442 1.890 -3.394 1.00 92.69 99 HIS A N 1
ATOM 774 C CA . HIS A 1 99 ? -6.008 1.447 -4.711 1.00 92.69 99 HIS A CA 1
ATOM 775 C C . HIS A 1 99 ? -5.078 2.509 -5.283 1.00 92.69 99 HIS A C 1
ATOM 777 O O . HIS A 1 99 ? -5.485 3.647 -5.512 1.00 92.69 99 HIS A O 1
ATOM 783 N N . VAL A 1 100 ? -3.816 2.142 -5.485 1.00 96.50 100 VAL A N 1
ATOM 784 C CA . VAL A 1 100 ? -2.800 3.015 -6.067 1.00 96.50 100 VAL A CA 1
ATOM 785 C C . VAL A 1 100 ? -2.324 2.479 -7.401 1.00 96.50 100 VAL A C 1
ATOM 787 O O . VAL A 1 100 ? -2.153 1.272 -7.586 1.00 96.50 100 VAL A O 1
ATOM 790 N N . VAL A 1 101 ? -2.082 3.396 -8.334 1.00 97.19 101 VAL A N 1
ATOM 791 C CA . VAL A 1 101 ? -1.594 3.069 -9.671 1.00 97.19 101 VAL A CA 1
ATOM 792 C C . VAL A 1 101 ? -0.491 4.032 -10.060 1.00 97.19 101 VAL A C 1
ATOM 794 O O . VAL A 1 101 ? -0.625 5.248 -9.932 1.00 97.19 101 VAL A O 1
ATOM 797 N N . TRP A 1 102 ? 0.617 3.515 -10.572 1.00 98.38 102 TRP A N 1
ATOM 798 C CA . TRP A 1 102 ? 1.660 4.353 -11.154 1.00 98.38 102 TRP A CA 1
ATOM 799 C C . TRP A 1 102 ? 2.291 3.669 -12.358 1.00 98.38 102 TRP A C 1
ATOM 801 O O . TRP A 1 102 ? 2.140 2.469 -12.575 1.00 98.38 102 TRP A O 1
ATOM 811 N N . THR A 1 103 ? 2.963 4.462 -13.184 1.00 98.06 103 THR A N 1
ATOM 812 C CA . THR A 1 103 ? 3.392 4.056 -14.524 1.00 98.06 103 THR A CA 1
ATOM 813 C C . THR A 1 103 ? 4.871 4.321 -14.727 1.00 98.06 103 THR A C 1
ATOM 815 O O . THR A 1 103 ? 5.445 5.223 -14.100 1.00 98.06 103 THR A O 1
ATOM 818 N N . THR A 1 104 ? 5.504 3.539 -15.601 1.00 97.50 104 THR A N 1
ATOM 819 C CA . THR A 1 104 ? 6.846 3.832 -16.103 1.00 97.50 104 THR A CA 1
ATOM 820 C C . THR A 1 104 ? 6.829 5.189 -16.796 1.00 97.50 104 THR A C 1
ATOM 822 O O . THR A 1 104 ? 5.819 5.634 -17.357 1.00 97.50 104 THR A O 1
ATOM 825 N N . LYS A 1 105 ? 7.951 5.903 -16.742 1.00 95.56 105 LYS A N 1
ATOM 826 C CA . LYS A 1 105 ? 8.064 7.193 -17.414 1.00 95.56 105 LYS A CA 1
ATOM 827 C C . LYS A 1 105 ? 7.864 6.963 -18.916 1.00 95.56 105 LYS A C 1
ATOM 829 O O . LYS A 1 105 ? 8.450 6.039 -19.482 1.00 95.56 105 LYS A O 1
ATOM 834 N N . TYR A 1 106 ? 7.003 7.780 -19.523 1.00 94.56 106 TYR A N 1
ATOM 835 C CA . TYR A 1 106 ? 6.586 7.674 -20.928 1.00 94.56 106 TYR A CA 1
ATOM 836 C C . TYR A 1 106 ? 5.876 6.360 -21.305 1.00 94.56 106 TYR A C 1
ATOM 838 O O . TYR A 1 106 ? 5.795 6.043 -22.486 1.00 94.56 106 TYR A O 1
ATOM 846 N N . ARG A 1 107 ? 5.355 5.596 -20.326 1.00 93.19 107 ARG A N 1
ATOM 847 C CA . ARG A 1 107 ? 4.599 4.344 -20.554 1.00 93.19 107 ARG A CA 1
ATOM 848 C C . ARG A 1 107 ? 5.374 3.280 -21.345 1.00 93.19 107 ARG A C 1
ATOM 850 O O . ARG A 1 107 ? 4.790 2.433 -22.019 1.00 93.19 107 ARG A O 1
ATOM 857 N N . TYR A 1 108 ? 6.706 3.291 -21.280 1.00 95.12 108 TYR A N 1
ATOM 858 C CA . TYR A 1 108 ? 7.494 2.259 -21.945 1.00 95.12 108 TYR A CA 1
ATOM 859 C C . TYR A 1 108 ? 7.252 0.884 -21.305 1.00 95.12 108 TYR A C 1
ATOM 861 O O . TYR A 1 108 ? 7.305 0.734 -20.081 1.00 95.12 108 TYR A O 1
ATOM 869 N N . LYS A 1 109 ? 7.036 -0.132 -22.151 1.00 95.88 109 LYS A N 1
ATOM 870 C CA . LYS A 1 109 ? 6.717 -1.521 -21.770 1.00 95.88 109 LYS A CA 1
ATOM 871 C C . LYS A 1 109 ? 7.954 -2.337 -21.356 1.00 95.88 109 LYS A C 1
ATOM 873 O O . LYS A 1 109 ? 8.199 -3.412 -21.909 1.00 95.88 109 LYS A O 1
ATOM 878 N N . VAL A 1 110 ? 8.744 -1.794 -20.431 1.00 94.81 110 VAL A N 1
ATOM 879 C CA . VAL A 1 110 ? 10.069 -2.307 -20.027 1.00 94.81 110 VAL A CA 1
ATOM 880 C C . VAL A 1 110 ? 10.028 -3.308 -18.871 1.00 94.81 110 VAL A C 1
ATOM 882 O O . VAL A 1 110 ? 10.982 -4.051 -18.691 1.00 94.81 110 VAL A O 1
ATOM 885 N N . MET A 1 111 ? 8.936 -3.369 -18.101 1.00 95.06 111 MET A N 1
ATOM 886 C CA . MET A 1 111 ? 8.827 -4.264 -16.944 1.00 95.06 111 MET A CA 1
ATOM 887 C C . MET A 1 111 ? 8.537 -5.699 -17.394 1.00 95.06 111 MET A C 1
ATOM 889 O O . MET A 1 111 ? 7.387 -6.138 -17.443 1.00 95.06 111 MET A O 1
ATOM 893 N N . ARG A 1 112 ? 9.590 -6.429 -17.763 1.00 93.75 112 ARG A N 1
ATOM 894 C CA . ARG A 1 112 ? 9.533 -7.816 -18.246 1.00 93.75 112 ARG A CA 1
ATOM 895 C C . ARG A 1 112 ? 10.624 -8.659 -17.588 1.00 93.75 112 ARG A C 1
ATOM 897 O O . ARG A 1 112 ? 11.602 -8.106 -17.095 1.00 93.75 112 ARG A O 1
ATOM 904 N N . GLY A 1 113 ? 10.441 -9.981 -17.601 1.00 96.19 113 GLY A N 1
ATOM 905 C CA . GLY A 1 113 ? 11.428 -10.945 -17.104 1.00 96.19 113 GLY A CA 1
ATOM 906 C C . GLY A 1 113 ? 11.937 -10.611 -15.701 1.00 96.19 113 GLY A C 1
ATOM 907 O O . GLY A 1 113 ? 11.160 -10.209 -14.831 1.00 96.19 113 GLY A O 1
ATOM 908 N N . GLU A 1 114 ? 13.251 -10.720 -15.523 1.00 97.12 114 GLU A N 1
ATOM 909 C CA . GLU A 1 114 ? 13.957 -10.482 -14.259 1.00 97.12 114 GLU A CA 1
ATOM 910 C C . GLU A 1 114 ? 13.720 -9.080 -13.688 1.00 97.12 114 GLU A C 1
ATOM 912 O O . GLU A 1 114 ? 13.531 -8.928 -12.484 1.00 97.12 114 GLU A O 1
ATOM 917 N N . MET A 1 115 ? 13.628 -8.049 -14.537 1.00 96.69 115 MET A N 1
ATOM 918 C CA . MET A 1 115 ? 13.372 -6.678 -14.083 1.00 96.69 115 MET A CA 1
ATOM 919 C C . MET A 1 115 ? 12.029 -6.561 -13.359 1.00 96.69 115 MET A C 1
ATOM 921 O O . MET A 1 115 ? 11.923 -5.870 -12.345 1.00 96.69 115 MET A O 1
ATOM 925 N N . ARG A 1 116 ? 10.989 -7.240 -13.857 1.00 97.25 116 ARG A N 1
ATOM 926 C CA . ARG A 1 116 ? 9.664 -7.219 -13.222 1.00 97.25 116 ARG A CA 1
ATOM 927 C C . ARG A 1 116 ? 9.688 -7.910 -11.862 1.00 97.25 116 ARG A C 1
ATOM 929 O O . ARG A 1 116 ? 9.124 -7.375 -10.908 1.00 97.25 116 ARG A O 1
ATOM 936 N N . GLU A 1 117 ? 10.342 -9.064 -11.775 1.00 97.69 117 GLU A N 1
ATOM 937 C CA . GLU A 1 117 ? 10.495 -9.797 -10.514 1.00 97.69 117 GLU A CA 1
ATOM 938 C C . GLU A 1 117 ? 11.280 -8.969 -9.498 1.00 97.69 117 GLU A C 1
ATOM 940 O O . GLU A 1 117 ? 10.851 -8.789 -8.357 1.00 97.69 117 GLU A O 1
ATOM 945 N N . ARG A 1 118 ? 12.338 -8.307 -9.958 1.00 98.12 118 ARG A N 1
ATOM 946 C CA . ARG A 1 118 ? 13.142 -7.438 -9.114 1.00 98.12 118 ARG A CA 1
ATOM 947 C C . ARG A 1 118 ? 12.386 -6.210 -8.605 1.00 98.12 118 ARG A C 1
ATOM 949 O O . ARG A 1 118 ? 12.502 -5.842 -7.436 1.00 98.12 118 ARG A O 1
ATOM 956 N N . ILE A 1 119 ? 11.562 -5.581 -9.447 1.00 98.25 119 ILE A N 1
ATOM 957 C CA . ILE A 1 119 ? 10.672 -4.488 -9.019 1.00 98.25 119 ILE A CA 1
ATOM 958 C C . ILE A 1 119 ? 9.710 -4.981 -7.932 1.00 98.25 119 ILE A C 1
ATOM 960 O O . ILE A 1 119 ? 9.532 -4.288 -6.927 1.00 98.25 119 ILE A O 1
ATOM 964 N N . ARG A 1 120 ? 9.117 -6.171 -8.103 1.00 97.88 120 ARG A N 1
ATOM 965 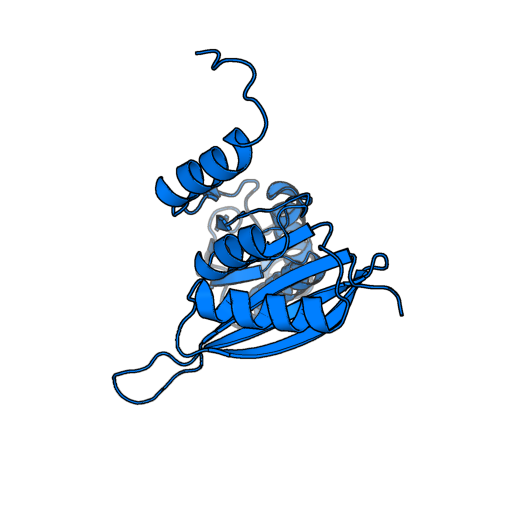C CA . ARG A 1 120 ? 8.206 -6.775 -7.120 1.00 97.88 120 ARG A CA 1
ATOM 966 C C . ARG A 1 120 ? 8.889 -6.961 -5.765 1.00 97.88 120 ARG A C 1
ATOM 968 O O . ARG A 1 120 ? 8.329 -6.534 -4.757 1.00 97.88 120 ARG A O 1
ATOM 975 N N . GLU A 1 121 ? 10.093 -7.524 -5.733 1.00 98.31 121 GLU A N 1
ATOM 976 C CA . GLU A 1 121 ? 10.866 -7.701 -4.495 1.00 98.31 121 GLU A CA 1
ATOM 977 C C . GLU A 1 121 ? 11.103 -6.377 -3.764 1.00 98.31 121 GLU A C 1
ATOM 979 O O . GLU A 1 121 ? 10.866 -6.270 -2.560 1.00 98.31 121 GLU A O 1
ATOM 984 N N . ILE A 1 122 ? 11.533 -5.342 -4.495 1.00 98.56 122 ILE A N 1
ATOM 985 C CA . ILE A 1 122 ? 11.817 -4.027 -3.911 1.00 98.56 122 ILE A CA 1
ATOM 986 C C . ILE A 1 122 ? 10.544 -3.406 -3.328 1.00 98.56 122 ILE A C 1
ATOM 988 O O . ILE A 1 122 ? 10.592 -2.848 -2.231 1.00 98.56 122 ILE A O 1
ATOM 992 N N . ILE A 1 123 ? 9.415 -3.509 -4.038 1.00 98.38 123 ILE A N 1
ATOM 993 C CA . ILE A 1 123 ? 8.113 -3.026 -3.557 1.00 98.38 123 ILE A CA 1
ATOM 994 C C . ILE A 1 123 ? 7.737 -3.737 -2.253 1.00 98.38 123 ILE A C 1
ATOM 996 O O . ILE A 1 123 ? 7.439 -3.064 -1.267 1.00 98.38 123 ILE A O 1
ATOM 1000 N N . ILE A 1 124 ? 7.799 -5.073 -2.226 1.00 95.88 124 ILE A N 1
ATOM 1001 C CA . ILE A 1 124 ? 7.461 -5.876 -1.042 1.00 95.88 124 ILE A CA 1
ATOM 1002 C C . ILE A 1 124 ? 8.346 -5.481 0.143 1.00 95.88 124 ILE A C 1
ATOM 1004 O O . ILE A 1 124 ? 7.827 -5.190 1.222 1.00 95.88 124 ILE A O 1
ATOM 1008 N N . GLN A 1 125 ? 9.662 -5.395 -0.066 1.00 94.19 125 GLN A N 1
ATOM 1009 C CA . GLN A 1 125 ? 10.617 -4.996 0.967 1.00 94.19 125 GLN A CA 1
ATOM 1010 C C . GLN A 1 125 ? 10.297 -3.595 1.516 1.00 94.19 125 GLN A C 1
ATOM 1012 O O . GLN A 1 125 ? 10.246 -3.391 2.728 1.00 94.19 125 GLN A O 1
ATOM 1017 N N . THR A 1 126 ? 10.041 -2.619 0.639 1.00 96.94 126 THR A N 1
ATOM 1018 C CA . THR A 1 126 ? 9.701 -1.254 1.061 1.00 96.94 126 THR A CA 1
ATOM 1019 C C . THR A 1 126 ? 8.384 -1.193 1.827 1.00 96.94 126 THR A C 1
ATOM 1021 O O . THR A 1 126 ? 8.316 -0.497 2.838 1.00 96.94 126 THR A O 1
ATOM 1024 N N . CYS A 1 127 ? 7.354 -1.926 1.404 1.00 92.31 127 CYS A N 1
ATOM 1025 C CA . CYS A 1 127 ? 6.096 -1.993 2.144 1.00 92.31 127 CYS A CA 1
ATOM 1026 C C . CYS A 1 127 ? 6.288 -2.607 3.537 1.00 92.31 127 CYS A C 1
ATOM 1028 O O . CYS A 1 127 ? 5.803 -2.041 4.515 1.00 92.31 127 CYS A O 1
ATOM 1030 N N . GLN A 1 128 ? 7.046 -3.702 3.652 1.00 85.06 128 GLN A N 1
ATOM 1031 C CA . GLN A 1 128 ? 7.335 -4.347 4.937 1.00 85.06 128 GLN A CA 1
ATOM 1032 C C . GLN A 1 128 ? 8.057 -3.411 5.915 1.00 85.06 128 GLN A C 1
ATOM 1034 O O . GLN A 1 128 ? 7.666 -3.334 7.081 1.00 85.06 128 GLN A O 1
ATOM 1039 N N . GLU A 1 129 ? 9.066 -2.674 5.443 1.00 84.44 129 GLU A N 1
ATOM 1040 C CA . GLU A 1 129 ? 9.799 -1.688 6.251 1.00 84.44 129 GLU A CA 1
ATOM 1041 C C . GLU A 1 129 ? 8.907 -0.539 6.737 1.00 84.44 129 GLU A C 1
ATOM 1043 O O . GLU A 1 129 ? 9.059 -0.073 7.863 1.00 84.44 129 GLU A O 1
ATOM 1048 N N . LEU A 1 130 ? 7.968 -0.088 5.901 1.00 82.25 130 LEU A N 1
ATOM 1049 C CA . LEU A 1 130 ? 7.025 0.981 6.242 1.00 82.25 130 LEU A CA 1
ATOM 1050 C C . LEU A 1 130 ? 5.817 0.482 7.050 1.00 82.25 130 LEU A C 1
ATOM 1052 O O . LEU A 1 130 ? 4.959 1.276 7.419 1.00 82.25 130 LEU A O 1
ATOM 1056 N N . GLY A 1 131 ? 5.707 -0.825 7.301 1.00 81.56 131 GLY A N 1
ATOM 1057 C CA . GLY A 1 131 ? 4.522 -1.410 7.928 1.00 81.56 131 GLY A CA 1
ATOM 1058 C C . GLY A 1 131 ? 3.258 -1.333 7.061 1.00 81.56 131 GLY A C 1
ATOM 1059 O O . GLY A 1 131 ? 2.159 -1.492 7.586 1.00 81.56 131 GLY A O 1
ATOM 1060 N N . VAL A 1 132 ? 3.402 -1.107 5.753 1.00 86.75 132 VAL A N 1
ATOM 1061 C CA . VAL A 1 132 ? 2.305 -1.107 4.777 1.00 86.75 132 VAL A CA 1
ATOM 1062 C C . VAL A 1 132 ? 1.929 -2.548 4.455 1.00 86.75 132 VAL A C 1
ATOM 1064 O O . VAL A 1 132 ? 2.783 -3.366 4.103 1.00 86.75 132 VAL A O 1
ATOM 1067 N N . HIS A 1 133 ? 0.643 -2.865 4.561 1.00 85.00 133 HIS A N 1
ATOM 1068 C CA . HIS A 1 133 ? 0.121 -4.177 4.199 1.00 85.00 133 HIS A CA 1
ATOM 1069 C C . HIS A 1 133 ? -0.281 -4.189 2.723 1.00 85.00 133 HIS A C 1
ATOM 1071 O O . HIS A 1 133 ? -1.014 -3.307 2.279 1.00 85.00 133 HIS A O 1
ATOM 1077 N N . ILE A 1 134 ? 0.197 -5.174 1.963 1.00 86.69 134 ILE A N 1
ATOM 1078 C CA . ILE A 1 134 ? -0.197 -5.373 0.565 1.00 86.69 134 ILE A CA 1
ATOM 1079 C C . ILE A 1 134 ? -1.342 -6.381 0.550 1.00 86.69 134 ILE A C 1
ATOM 1081 O O . ILE A 1 134 ? -1.124 -7.543 0.875 1.00 86.69 134 ILE A O 1
ATOM 1085 N N . GLU A 1 135 ? -2.534 -5.937 0.162 1.00 85.88 135 GLU A N 1
ATOM 1086 C CA . GLU A 1 135 ? -3.699 -6.813 -0.001 1.00 85.88 135 GLU A CA 1
ATOM 1087 C C . GLU A 1 135 ? -3.619 -7.555 -1.343 1.00 85.88 135 GLU A C 1
ATOM 1089 O O . GLU A 1 135 ? -3.788 -8.768 -1.417 1.00 85.88 135 GLU A O 1
ATOM 1094 N N . THR A 1 136 ? -3.312 -6.828 -2.422 1.00 84.00 136 THR A N 1
ATOM 1095 C CA . THR A 1 136 ? -3.020 -7.402 -3.742 1.00 84.00 136 THR A CA 1
ATOM 1096 C C . THR A 1 136 ? -2.163 -6.451 -4.577 1.00 84.00 136 THR A C 1
ATOM 1098 O O . THR A 1 136 ? -2.112 -5.245 -4.321 1.00 84.00 136 THR A O 1
ATOM 1101 N N . GLY A 1 137 ? -1.474 -6.976 -5.588 1.00 90.50 137 GLY A N 1
ATOM 1102 C CA . GLY A 1 137 ? -0.662 -6.177 -6.498 1.00 90.50 137 GLY A CA 1
ATOM 1103 C C . GLY A 1 137 ? -0.455 -6.848 -7.851 1.00 90.50 137 GLY A C 1
ATOM 1104 O O . GLY A 1 137 ? -0.196 -8.047 -7.930 1.00 90.50 137 GLY A O 1
ATOM 1105 N N . VAL A 1 138 ? -0.531 -6.054 -8.918 1.00 91.25 138 VAL A N 1
ATOM 1106 C CA . VAL A 1 138 ? -0.334 -6.487 -10.306 1.00 91.25 138 VAL A CA 1
ATOM 1107 C C . VAL A 1 138 ? 0.706 -5.588 -10.965 1.00 91.25 138 VAL A C 1
ATOM 1109 O O . VAL A 1 138 ? 0.558 -4.366 -10.993 1.00 91.25 138 VAL A O 1
ATOM 1112 N N . LEU A 1 139 ? 1.762 -6.201 -11.504 1.00 95.75 139 LEU A N 1
ATOM 1113 C CA . LEU A 1 139 ? 2.781 -5.524 -12.305 1.00 95.75 139 LEU A CA 1
ATOM 1114 C C . LEU A 1 139 ? 2.543 -5.854 -13.780 1.00 95.75 139 LEU A C 1
ATOM 1116 O O . LEU A 1 139 ? 2.826 -6.966 -14.231 1.00 95.75 139 LEU A O 1
ATOM 1120 N N . SER A 1 140 ? 2.049 -4.870 -14.523 1.00 93.94 140 SER A N 1
ATOM 1121 C CA . SER A 1 140 ? 1.944 -4.905 -15.981 1.00 93.94 140 SER A CA 1
ATOM 1122 C C . SER A 1 140 ? 3.287 -4.537 -16.622 1.00 93.94 140 SER A C 1
ATOM 1124 O O . SER A 1 140 ? 4.276 -4.286 -15.938 1.00 93.94 140 SER A O 1
ATOM 1126 N N . THR A 1 141 ? 3.358 -4.478 -17.953 1.00 95.00 141 THR A N 1
ATOM 1127 C CA . THR A 1 141 ? 4.622 -4.158 -18.642 1.00 95.00 141 THR A CA 1
ATOM 1128 C C . THR A 1 141 ? 5.076 -2.703 -18.489 1.00 95.00 141 THR A C 1
ATOM 1130 O O . THR A 1 141 ? 6.251 -2.405 -18.688 1.00 95.00 141 THR A O 1
ATOM 1133 N N . ASP A 1 142 ? 4.165 -1.786 -18.168 1.00 95.50 142 ASP A N 1
ATOM 1134 C CA . ASP A 1 142 ? 4.403 -0.335 -18.099 1.00 95.50 142 ASP A CA 1
ATOM 1135 C C . ASP A 1 142 ? 3.715 0.349 -16.902 1.00 95.50 142 ASP A C 1
ATOM 1137 O O . ASP A 1 142 ? 3.859 1.556 -16.710 1.00 95.50 142 ASP A O 1
ATOM 1141 N N . HIS A 1 143 ? 2.962 -0.386 -16.084 1.00 96.75 143 HIS A N 1
ATOM 1142 C CA . HIS A 1 143 ? 2.280 0.165 -14.918 1.00 96.75 143 HIS A CA 1
ATOM 1143 C C . HIS A 1 143 ? 2.102 -0.863 -13.803 1.00 96.75 143 HIS A C 1
ATOM 1145 O O . HIS A 1 143 ? 2.210 -2.068 -14.022 1.00 96.75 143 HIS A O 1
ATOM 1151 N N . VAL A 1 144 ? 1.844 -0.368 -12.599 1.00 97.88 144 VAL A N 1
ATOM 1152 C CA . VAL A 1 144 ? 1.620 -1.175 -11.402 1.00 97.88 144 VAL A CA 1
ATOM 1153 C C . VAL A 1 144 ? 0.300 -0.758 -10.780 1.00 97.88 144 VAL A C 1
ATOM 1155 O O . VAL A 1 144 ? 0.081 0.434 -10.576 1.00 97.88 144 VAL A O 1
ATOM 1158 N N . HIS A 1 145 ? -0.547 -1.735 -10.467 1.00 96.19 145 HIS A N 1
ATOM 1159 C CA . HIS A 1 145 ? -1.702 -1.573 -9.589 1.00 96.19 145 HIS A CA 1
ATOM 1160 C C . HIS A 1 145 ? -1.378 -2.208 -8.242 1.00 96.19 145 HIS A C 1
ATOM 1162 O O . HIS A 1 145 ? -0.900 -3.341 -8.195 1.00 96.19 145 HIS A O 1
ATOM 1168 N N . MET A 1 146 ? -1.677 -1.521 -7.147 1.00 95.44 146 MET A N 1
ATOM 1169 C CA . MET A 1 146 ? -1.652 -2.126 -5.822 1.00 95.44 146 MET A CA 1
ATOM 1170 C C . MET A 1 146 ? -2.888 -1.752 -5.030 1.00 95.44 146 MET A C 1
ATOM 1172 O O . MET A 1 146 ? -3.365 -0.622 -5.101 1.00 95.44 146 MET A O 1
ATOM 1176 N N . PHE A 1 147 ? -3.354 -2.700 -4.233 1.00 92.75 147 PHE A N 1
ATOM 1177 C CA . PHE A 1 147 ? -4.312 -2.473 -3.173 1.00 92.75 147 PHE A CA 1
ATOM 1178 C C . PHE A 1 147 ? -3.585 -2.639 -1.837 1.00 92.75 147 PHE A C 1
ATOM 1180 O O . PHE A 1 147 ? -3.049 -3.713 -1.552 1.00 92.75 147 PHE A O 1
ATOM 1187 N N . ILE A 1 148 ? -3.484 -1.558 -1.064 1.00 90.62 148 ILE A N 1
ATOM 1188 C CA . ILE A 1 148 ? -2.652 -1.494 0.145 1.00 90.62 148 ILE A CA 1
ATOM 1189 C C . ILE A 1 148 ? -3.414 -0.915 1.329 1.00 90.62 148 ILE A C 1
ATOM 1191 O O . ILE A 1 148 ? -4.221 -0.006 1.155 1.00 90.62 148 ILE A O 1
ATOM 1195 N N . SER A 1 149 ? -3.098 -1.393 2.532 1.00 87.62 149 SER A N 1
ATOM 1196 C CA . SER A 1 149 ? -3.485 -0.761 3.793 1.00 87.62 149 SER A CA 1
ATOM 1197 C C . SER A 1 149 ? -2.292 -0.010 4.387 1.00 87.62 149 SER A C 1
ATOM 1199 O O . SER A 1 149 ? -1.212 -0.586 4.568 1.00 87.62 149 SER A O 1
ATOM 1201 N N . VAL A 1 150 ? -2.466 1.286 4.643 1.00 86.38 150 VAL A N 1
ATOM 1202 C CA . VAL A 1 150 ? -1.399 2.202 5.072 1.00 86.38 150 VAL A CA 1
ATOM 1203 C C . VAL A 1 150 ? -1.635 2.645 6.520 1.00 86.38 150 VAL A C 1
ATOM 1205 O O . VAL A 1 150 ? -2.741 3.068 6.843 1.00 86.38 150 VAL A O 1
ATOM 1208 N N . PRO A 1 151 ? -0.624 2.584 7.406 1.00 82.69 151 PRO A N 1
ATOM 1209 C CA . PRO A 1 151 ? -0.760 3.109 8.764 1.00 82.69 151 PRO A CA 1
ATOM 1210 C C . PRO A 1 151 ? -1.095 4.617 8.777 1.00 82.69 151 PRO A C 1
ATOM 1212 O O . PRO A 1 151 ? -0.507 5.359 7.992 1.00 82.69 151 PRO A O 1
ATOM 1215 N N . PRO A 1 152 ? -1.968 5.104 9.680 1.00 78.31 152 PRO A N 1
ATOM 1216 C CA . PRO A 1 152 ? -2.488 6.477 9.695 1.00 78.31 152 PRO A CA 1
ATOM 1217 C C . PRO A 1 152 ? -1.393 7.518 9.923 1.00 78.31 152 PRO A C 1
ATOM 1219 O O . PRO A 1 152 ? -1.504 8.652 9.475 1.00 78.31 152 PRO A O 1
ATOM 1222 N N . GLN A 1 153 ? -0.311 7.132 10.598 1.00 78.19 153 GLN A N 1
ATOM 1223 C CA . GLN A 1 153 ? 0.837 7.994 10.852 1.00 78.19 153 GLN A CA 1
ATOM 1224 C C . GLN A 1 153 ? 1.741 8.185 9.624 1.00 78.19 153 GLN A C 1
ATOM 1226 O O . GLN A 1 153 ? 2.702 8.950 9.686 1.00 78.19 153 GLN A O 1
ATOM 1231 N N . ILE A 1 154 ? 1.481 7.476 8.520 1.00 83.69 154 ILE A N 1
ATOM 1232 C CA . ILE A 1 154 ? 2.263 7.564 7.287 1.00 83.69 154 ILE A CA 1
ATOM 1233 C C . ILE A 1 154 ? 1.368 8.085 6.167 1.00 83.69 154 ILE A C 1
ATOM 1235 O O . ILE A 1 154 ? 0.402 7.445 5.761 1.00 83.69 154 ILE A O 1
ATOM 1239 N N . ALA A 1 155 ? 1.742 9.226 5.593 1.00 90.50 155 ALA A N 1
ATOM 1240 C CA . ALA A 1 155 ? 1.061 9.745 4.416 1.00 90.50 155 ALA A CA 1
ATOM 1241 C C . ALA A 1 155 ? 1.257 8.813 3.206 1.00 90.50 155 ALA A C 1
ATOM 1243 O O . ALA A 1 155 ? 2.378 8.387 2.908 1.00 90.50 155 ALA A O 1
ATOM 1244 N N . LEU A 1 156 ? 0.189 8.569 2.438 1.00 95.00 156 LEU A N 1
ATOM 1245 C CA . LEU A 1 156 ? 0.247 7.763 1.210 1.00 95.00 156 LEU A CA 1
ATOM 1246 C C . LEU A 1 156 ? 1.310 8.278 0.223 1.00 95.00 156 LEU A C 1
ATOM 1248 O O . LEU A 1 156 ? 2.024 7.498 -0.406 1.00 95.00 156 LEU A O 1
ATOM 1252 N N . SER A 1 157 ? 1.469 9.600 0.126 1.00 95.81 157 SER A N 1
ATOM 1253 C CA . SER A 1 157 ? 2.495 10.247 -0.699 1.00 95.81 157 SER A CA 1
ATOM 1254 C C . SER A 1 157 ? 3.920 9.854 -0.295 1.00 95.81 157 SER A C 1
ATOM 1256 O O . SER A 1 157 ? 4.765 9.654 -1.170 1.00 95.81 157 SER A O 1
ATOM 1258 N N . MET A 1 158 ? 4.185 9.671 1.002 1.00 97.19 158 MET A N 1
ATOM 1259 C CA . MET A 1 158 ? 5.473 9.201 1.516 1.00 97.19 158 MET A CA 1
ATOM 1260 C C . MET A 1 158 ? 5.720 7.748 1.104 1.00 97.19 158 MET A C 1
ATOM 1262 O O . MET A 1 158 ? 6.798 7.438 0.589 1.00 97.19 158 MET A O 1
ATOM 1266 N N . VAL A 1 159 ? 4.709 6.879 1.233 1.00 97.38 159 VAL A N 1
ATOM 1267 C CA . VAL A 1 159 ? 4.778 5.483 0.764 1.00 97.38 159 VAL A CA 1
ATOM 1268 C C . VAL A 1 159 ? 5.145 5.442 -0.720 1.00 97.38 159 VAL A C 1
ATOM 1270 O O . VAL A 1 159 ? 6.118 4.789 -1.107 1.00 97.38 159 VAL A O 1
ATOM 1273 N N . MET A 1 160 ? 4.437 6.212 -1.550 1.00 98.31 160 MET A N 1
ATOM 1274 C CA . MET A 1 160 ? 4.684 6.266 -2.991 1.00 98.31 160 MET A CA 1
ATOM 1275 C C . MET A 1 160 ? 6.057 6.845 -3.337 1.00 98.31 160 MET A C 1
ATOM 1277 O O . MET A 1 160 ? 6.731 6.325 -4.229 1.00 98.31 160 MET A O 1
ATOM 1281 N N . MET A 1 161 ? 6.509 7.878 -2.622 1.00 97.88 161 MET A N 1
ATOM 1282 C CA . MET A 1 161 ? 7.852 8.438 -2.778 1.00 97.88 161 MET A CA 1
ATOM 1283 C C . MET A 1 161 ? 8.930 7.385 -2.491 1.00 97.88 161 MET A C 1
ATOM 1285 O O . MET A 1 161 ? 9.870 7.238 -3.274 1.00 97.88 161 MET A O 1
ATOM 1289 N N . ARG A 1 162 ? 8.789 6.617 -1.402 1.00 98.12 162 ARG A N 1
ATOM 1290 C CA . ARG A 1 162 ? 9.750 5.576 -1.006 1.00 98.12 162 ARG A CA 1
ATOM 1291 C C . ARG A 1 162 ? 9.788 4.424 -2.000 1.00 98.12 162 ARG A C 1
ATOM 1293 O O . ARG A 1 162 ? 10.877 4.060 -2.444 1.00 98.12 162 ARG A O 1
ATOM 1300 N N . ILE A 1 163 ? 8.622 3.898 -2.382 1.00 98.31 163 ILE A N 1
ATOM 1301 C CA . ILE A 1 163 ? 8.508 2.796 -3.344 1.00 98.31 163 ILE A CA 1
ATOM 1302 C C . ILE A 1 163 ? 9.116 3.205 -4.685 1.00 98.31 163 ILE A C 1
ATOM 1304 O O . ILE A 1 163 ? 10.031 2.541 -5.180 1.00 98.31 163 ILE A O 1
ATOM 1308 N N . LYS A 1 164 ? 8.654 4.319 -5.267 1.00 98.06 164 LYS A N 1
ATOM 1309 C CA . LYS A 1 164 ? 9.092 4.767 -6.596 1.00 98.06 164 LYS A CA 1
ATOM 1310 C C . LYS A 1 164 ? 10.560 5.189 -6.594 1.00 98.06 164 LYS A C 1
ATOM 1312 O O . LYS A 1 164 ? 11.287 4.843 -7.519 1.00 98.06 164 LYS A O 1
ATOM 1317 N N . GLY A 1 165 ? 11.017 5.888 -5.556 1.00 97.38 165 GLY A N 1
ATOM 1318 C CA . GLY A 1 165 ? 12.407 6.330 -5.438 1.00 97.38 165 GLY A CA 1
ATOM 1319 C C . GLY A 1 165 ? 13.383 5.159 -5.335 1.00 97.38 165 GLY A C 1
ATOM 1320 O O . GLY A 1 165 ? 14.302 5.047 -6.148 1.00 97.38 165 GLY A O 1
ATOM 1321 N N . ARG A 1 166 ? 13.156 4.242 -4.384 1.00 97.94 166 ARG A N 1
ATOM 1322 C CA . ARG A 1 166 ? 14.052 3.097 -4.166 1.00 97.94 166 ARG A CA 1
ATOM 1323 C C . ARG A 1 166 ? 14.098 2.167 -5.376 1.00 97.94 166 ARG A C 1
ATOM 1325 O O . ARG A 1 166 ? 15.187 1.766 -5.780 1.00 97.94 166 ARG A O 1
ATOM 1332 N N . SER A 1 167 ? 12.942 1.840 -5.954 1.00 97.62 167 SER A N 1
ATOM 1333 C CA . SER A 1 167 ? 12.883 0.983 -7.145 1.00 97.62 167 SER A CA 1
ATOM 1334 C C . SER A 1 167 ? 13.528 1.649 -8.359 1.00 97.62 167 SER A C 1
ATOM 1336 O O . SER A 1 167 ? 14.342 1.013 -9.016 1.00 97.62 167 SER A O 1
ATOM 1338 N N . SER 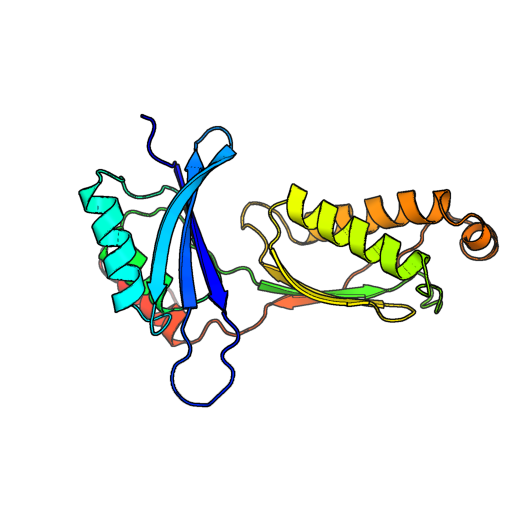A 1 168 ? 13.275 2.941 -8.610 1.00 96.81 168 SER A N 1
ATOM 1339 C CA . SER A 1 168 ? 13.930 3.670 -9.707 1.00 96.81 168 SER A CA 1
ATOM 1340 C C . SER A 1 168 ? 15.451 3.665 -9.570 1.00 96.81 168 SER A C 1
ATOM 1342 O O . SER A 1 168 ? 16.148 3.534 -10.572 1.00 96.81 168 SER A O 1
ATOM 1344 N N . TYR A 1 169 ? 15.974 3.822 -8.353 1.00 95.81 169 TYR A N 1
ATOM 1345 C CA . TYR A 1 169 ? 17.415 3.817 -8.111 1.00 95.81 169 TYR A CA 1
ATOM 1346 C C . TYR A 1 169 ? 18.035 2.434 -8.341 1.00 95.81 169 TYR A C 1
ATOM 1348 O O . TYR A 1 169 ? 18.973 2.308 -9.125 1.00 95.81 169 TYR A O 1
ATOM 1356 N N . LYS A 1 170 ? 17.502 1.392 -7.686 1.00 97.19 170 LYS A N 1
ATOM 1357 C CA . LYS A 1 170 ? 18.052 0.031 -7.775 1.00 97.19 170 LYS A CA 1
ATOM 1358 C C . LYS A 1 170 ? 17.966 -0.522 -9.197 1.00 97.19 170 LYS A C 1
ATOM 1360 O O . LYS A 1 170 ? 18.977 -0.948 -9.738 1.00 97.19 170 LYS A O 1
ATOM 1365 N N . ILE A 1 171 ? 16.801 -0.416 -9.836 1.00 96.81 171 ILE A N 1
ATOM 1366 C CA . ILE A 1 171 ? 16.580 -0.975 -11.175 1.00 96.81 171 ILE A CA 1
ATOM 1367 C C . ILE A 1 171 ? 17.473 -0.314 -12.222 1.00 96.81 171 ILE A C 1
ATOM 1369 O O . ILE A 1 171 ? 18.049 -0.999 -13.050 1.00 96.81 171 ILE A O 1
ATOM 1373 N N . GLN A 1 172 ? 17.675 1.003 -12.175 1.00 94.12 172 GLN A N 1
ATOM 1374 C CA . GLN A 1 172 ? 18.554 1.652 -13.156 1.00 94.12 172 GLN A CA 1
ATOM 1375 C C . GLN A 1 172 ? 20.044 1.344 -12.956 1.00 94.12 172 GLN A C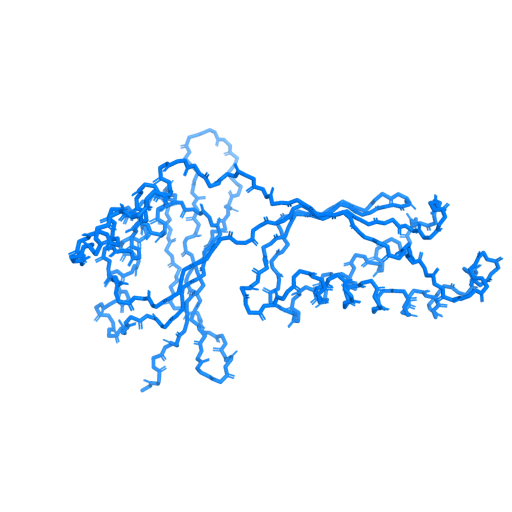 1
ATOM 1377 O O . GLN A 1 172 ? 20.826 1.549 -13.882 1.00 94.12 172 GLN A O 1
ATOM 1382 N N . ARG A 1 173 ? 20.445 0.871 -11.768 1.00 94.56 173 ARG A N 1
ATOM 1383 C CA . ARG A 1 173 ? 21.800 0.362 -11.518 1.00 94.56 173 ARG A CA 1
ATOM 1384 C C . ARG A 1 173 ? 21.954 -1.093 -11.946 1.00 94.56 173 ARG A C 1
ATOM 1386 O O . ARG A 1 173 ? 22.983 -1.439 -12.509 1.00 94.56 173 ARG A O 1
ATOM 1393 N N . GLU A 1 174 ? 20.954 -1.915 -11.646 1.00 96.56 174 GLU A N 1
ATOM 1394 C CA . GLU A 1 174 ? 20.955 -3.357 -11.916 1.00 96.56 174 GLU A CA 1
ATOM 1395 C C . GLU A 1 174 ? 20.697 -3.670 -13.405 1.00 96.56 174 GLU A C 1
ATOM 1397 O O . GLU A 1 174 ? 21.177 -4.685 -13.892 1.00 96.56 174 GLU A O 1
ATOM 1402 N N . PHE A 1 175 ? 20.028 -2.770 -14.140 1.00 95.19 175 PHE A N 1
ATOM 1403 C CA . PHE A 1 175 ? 19.669 -2.923 -15.558 1.00 95.19 175 PHE A CA 1
ATOM 1404 C C . PHE A 1 175 ? 20.188 -1.739 -16.409 1.00 95.19 175 PHE A C 1
ATOM 1406 O O . PHE A 1 175 ? 19.431 -0.809 -16.735 1.00 95.19 175 PHE A O 1
ATOM 1413 N N . PRO A 1 176 ? 21.496 -1.703 -16.749 1.00 92.00 176 PRO A N 1
ATOM 1414 C CA . PRO A 1 176 ? 22.130 -0.577 -17.443 1.00 92.00 176 PRO A CA 1
ATOM 1415 C C . PRO A 1 176 ? 21.566 -0.281 -18.839 1.00 92.00 176 PRO A C 1
ATOM 1417 O O . PRO A 1 176 ? 21.683 0.848 -19.323 1.00 92.00 176 PRO A O 1
ATOM 1420 N N . GLU A 1 177 ? 20.926 -1.252 -19.492 1.00 91.88 177 GLU A N 1
ATOM 1421 C CA . GLU A 1 177 ? 20.273 -1.094 -20.792 1.00 91.88 177 GLU A CA 1
ATOM 1422 C C . GLU A 1 177 ? 19.168 -0.027 -20.772 1.00 91.88 177 GLU A C 1
ATOM 1424 O O . GLU A 1 177 ? 18.901 0.621 -21.790 1.00 91.88 177 GLU A O 1
ATOM 1429 N N . LEU A 1 178 ? 18.588 0.244 -19.597 1.00 92.19 178 LEU A N 1
ATOM 1430 C CA . LEU A 1 178 ? 17.608 1.309 -19.395 1.00 92.19 178 LEU A CA 1
ATOM 1431 C C . LEU A 1 178 ? 18.178 2.709 -19.650 1.00 92.19 178 LEU A C 1
ATOM 1433 O O . LEU A 1 178 ? 17.414 3.610 -20.006 1.00 92.19 178 LEU A O 1
ATOM 1437 N N . ARG A 1 179 ? 19.499 2.912 -19.533 1.00 86.44 179 ARG A N 1
ATOM 1438 C CA . ARG A 1 179 ? 20.146 4.223 -19.748 1.00 86.44 179 ARG A CA 1
ATOM 1439 C C . ARG A 1 179 ? 19.940 4.748 -21.166 1.00 86.44 179 ARG A C 1
ATOM 1441 O O . ARG A 1 179 ? 19.800 5.953 -21.343 1.00 86.44 179 ARG A O 1
ATOM 1448 N N . LYS A 1 180 ? 19.839 3.851 -22.156 1.00 87.38 180 LYS A N 1
ATOM 1449 C CA . LYS A 1 180 ? 19.556 4.209 -23.558 1.00 87.38 180 LYS A CA 1
ATOM 1450 C C . LYS A 1 180 ? 18.177 4.858 -23.723 1.00 87.38 180 LYS A C 1
ATOM 1452 O O . LYS A 1 180 ? 17.964 5.638 -24.641 1.00 87.38 180 LYS A O 1
ATOM 1457 N N . ARG A 1 181 ? 17.235 4.530 -22.834 1.00 88.00 181 ARG A N 1
ATOM 1458 C CA . A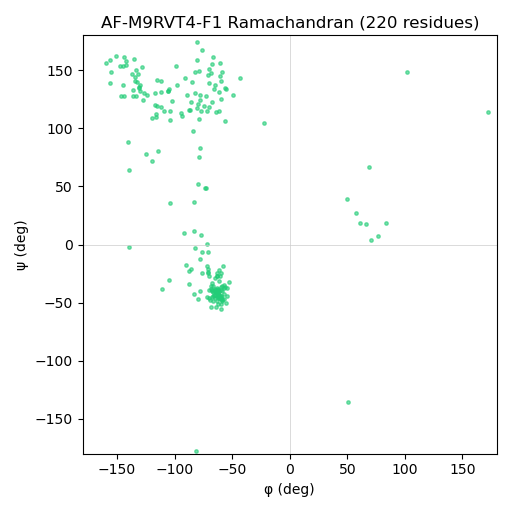RG A 1 181 ? 15.832 4.964 -22.891 1.00 88.00 181 ARG A CA 1
ATOM 1459 C C . ARG A 1 181 ? 15.505 6.065 -21.877 1.00 88.00 181 ARG A C 1
ATOM 1461 O O . ARG A 1 181 ? 14.640 6.897 -22.137 1.00 88.00 181 ARG A O 1
ATOM 1468 N N . TYR A 1 182 ? 16.188 6.079 -20.733 1.00 89.06 182 TYR A N 1
ATOM 1469 C CA . TYR A 1 182 ? 15.958 7.005 -19.624 1.00 89.06 182 TYR A CA 1
ATOM 1470 C C . TYR A 1 182 ? 17.199 7.859 -19.325 1.00 89.06 182 TYR A C 1
ATOM 1472 O O . TYR A 1 182 ? 17.834 7.710 -18.282 1.00 89.06 182 TYR A O 1
ATOM 1480 N N . TRP A 1 183 ? 17.508 8.817 -20.205 1.00 78.75 183 TRP A N 1
ATOM 1481 C CA . TRP A 1 183 ? 18.676 9.707 -20.069 1.00 78.75 183 TRP A CA 1
ATOM 1482 C C . TRP A 1 183 ? 18.713 10.491 -18.746 1.00 78.75 183 TRP A C 1
ATOM 1484 O O . TRP A 1 183 ? 19.769 10.667 -18.152 1.00 78.75 183 TRP A O 1
ATOM 1494 N N . GLY A 1 184 ? 17.552 10.914 -18.235 1.00 78.81 184 GLY A N 1
ATOM 1495 C CA . GLY A 1 184 ? 17.436 11.649 -16.968 1.00 78.81 184 GLY A CA 1
ATOM 1496 C C . GLY A 1 184 ? 17.411 10.778 -15.708 1.00 78.81 184 GLY A C 1
ATOM 1497 O O . GLY A 1 184 ? 17.005 11.269 -14.660 1.00 78.81 184 GLY A O 1
ATOM 1498 N N . GLN A 1 185 ? 17.731 9.487 -15.825 1.00 81.50 185 GLN A N 1
ATOM 1499 C CA . GLN A 1 185 ? 17.723 8.503 -14.741 1.00 81.50 185 GLN A CA 1
ATOM 1500 C C . GLN A 1 185 ? 16.426 8.473 -13.903 1.00 81.50 185 GLN A C 1
ATOM 1502 O O . GLN A 1 185 ? 16.444 8.330 -12.677 1.00 81.50 185 GLN A O 1
ATOM 1507 N N . ARG A 1 186 ? 15.266 8.616 -14.555 1.00 90.62 186 ARG A N 1
ATOM 1508 C CA . ARG A 1 186 ? 13.941 8.535 -13.917 1.00 90.62 186 ARG A CA 1
ATOM 1509 C C . ARG A 1 186 ? 13.144 7.401 -14.541 1.00 90.62 186 ARG A C 1
ATOM 1511 O O . ARG A 1 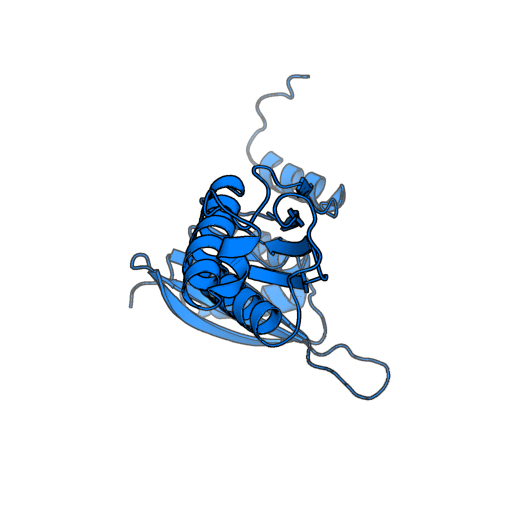186 ? 12.682 7.542 -15.672 1.00 90.62 186 ARG A O 1
ATOM 1518 N N . PHE A 1 187 ? 12.949 6.327 -13.783 1.00 96.44 187 PHE A N 1
ATOM 1519 C CA . PHE A 1 187 ? 12.244 5.133 -14.248 1.00 96.44 187 PHE A CA 1
ATOM 1520 C C . PHE A 1 187 ? 10.717 5.307 -14.252 1.00 96.44 187 PHE A C 1
ATOM 1522 O O . PHE A 1 187 ? 10.043 4.892 -15.191 1.00 96.44 187 PHE A O 1
ATOM 1529 N N . TRP A 1 188 ? 10.157 5.963 -13.231 1.00 97.50 188 TRP A N 1
ATOM 1530 C CA . TRP A 1 188 ? 8.711 6.167 -13.086 1.00 97.50 188 TRP A CA 1
ATOM 1531 C C . TRP A 1 188 ? 8.251 7.550 -13.554 1.00 97.50 188 TRP A C 1
ATOM 1533 O O . TRP A 1 188 ? 8.996 8.533 -13.488 1.00 97.50 188 TRP A O 1
ATOM 1543 N N . ALA A 1 189 ? 6.986 7.649 -13.964 1.00 96.06 189 ALA A N 1
ATOM 1544 C CA . ALA A 1 189 ? 6.309 8.928 -14.139 1.00 96.06 189 ALA A CA 1
ATOM 1545 C C . ALA A 1 189 ? 6.251 9.703 -12.808 1.00 96.06 189 ALA A C 1
ATOM 1547 O O . ALA A 1 189 ? 6.306 9.113 -11.727 1.00 96.06 189 ALA A O 1
ATOM 1548 N N . ARG A 1 190 ? 6.128 11.037 -12.864 1.00 95.12 190 ARG A N 1
ATOM 1549 C CA . ARG A 1 190 ? 6.132 11.897 -11.662 1.00 95.12 190 ARG A CA 1
ATOM 1550 C C . ARG A 1 190 ? 4.960 11.574 -10.729 1.00 95.12 190 ARG A C 1
ATOM 1552 O O . ARG A 1 190 ? 5.177 11.315 -9.549 1.00 95.12 190 ARG A O 1
ATOM 1559 N N . GLY A 1 191 ? 3.747 11.536 -11.272 1.00 93.75 191 GLY A N 1
ATOM 1560 C CA . GLY A 1 191 ? 2.521 11.299 -10.511 1.00 93.75 191 GLY A CA 1
ATOM 1561 C C . GLY A 1 191 ? 2.244 9.830 -10.192 1.00 93.75 191 GLY A C 1
ATOM 1562 O O . GLY A 1 191 ? 2.950 8.916 -10.629 1.00 93.75 191 GLY A O 1
ATOM 1563 N N . PHE A 1 192 ? 1.201 9.625 -9.406 1.00 97.56 192 PHE A N 1
ATOM 1564 C CA . PHE A 1 192 ? 0.520 8.354 -9.201 1.00 97.56 192 PHE A CA 1
ATOM 1565 C C . PHE A 1 192 ? -0.971 8.662 -9.032 1.00 97.56 192 PHE A C 1
ATOM 1567 O O . PHE A 1 192 ? -1.331 9.769 -8.638 1.00 97.56 192 PHE A O 1
ATOM 1574 N N . PHE A 1 193 ? -1.818 7.700 -9.366 1.00 94.44 193 PHE A N 1
ATOM 1575 C CA . PHE A 1 193 ? -3.236 7.720 -9.049 1.00 94.44 193 PHE A CA 1
ATOM 1576 C C . PHE A 1 193 ? -3.449 7.038 -7.699 1.00 94.44 193 PHE A C 1
ATOM 1578 O O . PHE A 1 193 ? -2.778 6.047 -7.392 1.00 94.44 193 PHE A O 1
ATOM 1585 N N . SER A 1 194 ? -4.390 7.551 -6.916 1.00 93.44 194 SER A N 1
ATOM 1586 C CA . SER A 1 194 ? -4.857 6.907 -5.697 1.00 93.44 194 SER A CA 1
ATOM 1587 C C . SER A 1 194 ? -6.342 7.146 -5.508 1.00 93.44 194 SER A C 1
ATOM 1589 O O . SER A 1 194 ? -6.799 8.279 -5.646 1.00 93.44 194 SER A O 1
ATOM 1591 N N . THR A 1 195 ? -7.055 6.106 -5.104 1.00 86.00 195 THR A N 1
ATOM 1592 C CA . THR A 1 195 ? -8.413 6.209 -4.576 1.00 86.00 195 THR A CA 1
ATOM 1593 C C . THR A 1 195 ? -8.526 5.369 -3.310 1.00 86.00 195 THR A C 1
ATOM 1595 O O . THR A 1 195 ? -7.806 4.378 -3.150 1.00 86.00 195 THR A O 1
ATOM 1598 N N . THR A 1 196 ? -9.396 5.763 -2.389 1.00 82.69 196 THR A N 1
ATOM 1599 C CA . THR A 1 196 ? -9.772 4.915 -1.256 1.00 82.69 196 THR A CA 1
ATOM 1600 C C . THR A 1 196 ? -10.642 3.762 -1.760 1.00 82.69 196 THR A C 1
ATOM 1602 O O . THR A 1 196 ? -11.415 3.918 -2.704 1.00 82.69 196 THR A O 1
ATOM 1605 N N . SER A 1 197 ? -10.536 2.575 -1.157 1.00 68.19 197 SER A N 1
ATOM 1606 C CA . SER A 1 197 ? -11.563 1.550 -1.386 1.00 68.19 197 SER A CA 1
ATOM 1607 C C . SER A 1 197 ? -12.785 1.880 -0.537 1.00 68.19 197 SER A C 1
ATOM 1609 O O . SER A 1 197 ? -12.735 1.743 0.687 1.00 68.19 197 SER A O 1
ATOM 1611 N N . GLY A 1 198 ? -13.863 2.319 -1.182 1.00 52.44 198 GLY A N 1
ATOM 1612 C CA . GLY A 1 198 ? -15.108 2.774 -0.559 1.00 52.44 198 GLY A CA 1
ATOM 1613 C C . GLY A 1 198 ? -15.995 1.673 0.033 1.00 52.44 198 GLY A C 1
ATOM 1614 O O . GLY A 1 198 ? -17.191 1.684 -0.207 1.00 52.44 198 GLY A O 1
ATOM 1615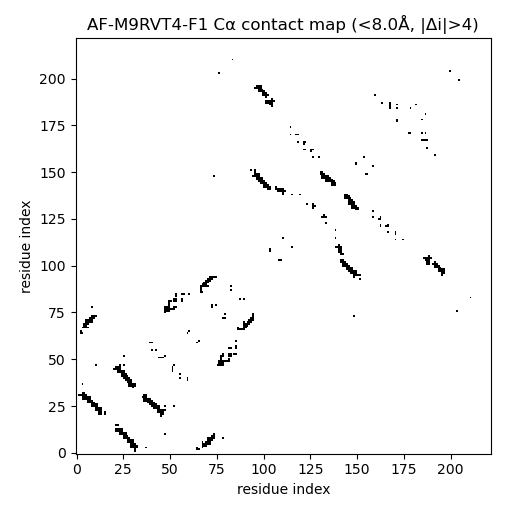 N N . ASN A 1 199 ? -15.440 0.752 0.824 1.00 52.53 199 ASN A N 1
ATOM 1616 C CA . ASN A 1 199 ? -16.233 -0.187 1.635 1.00 52.53 199 ASN A CA 1
ATOM 1617 C C . ASN A 1 199 ? -16.235 0.217 3.118 1.00 52.53 199 ASN A C 1
ATOM 1619 O O . ASN A 1 199 ? -16.182 -0.641 3.997 1.00 52.53 199 ASN A O 1
ATOM 1623 N N . VAL A 1 200 ? -16.248 1.517 3.415 1.00 51.56 200 VAL A N 1
ATOM 1624 C CA . VAL A 1 200 ? -16.771 1.968 4.709 1.00 51.56 200 VAL A CA 1
ATOM 1625 C C . VAL A 1 200 ? -18.274 2.054 4.496 1.00 51.56 200 VAL A C 1
ATOM 1627 O O . VAL A 1 200 ? -18.745 2.980 3.847 1.00 51.56 200 VAL A O 1
ATOM 1630 N N . THR A 1 201 ? -19.003 1.020 4.910 1.00 53.25 201 THR A N 1
ATOM 1631 C CA . THR A 1 201 ? -20.464 1.007 4.782 1.00 53.25 201 THR A CA 1
ATOM 1632 C C . THR A 1 201 ? -21.062 2.062 5.709 1.00 53.25 201 THR A C 1
ATOM 1634 O O . THR A 1 201 ? -20.465 2.387 6.739 1.00 53.25 201 THR A O 1
ATOM 1637 N N . ASP A 1 202 ? -22.262 2.555 5.399 1.00 50.97 202 ASP A N 1
ATOM 1638 C CA . ASP A 1 202 ? -22.993 3.462 6.296 1.00 50.97 202 ASP A CA 1
ATOM 1639 C C . ASP A 1 202 ? -23.124 2.865 7.701 1.00 50.97 202 ASP A C 1
ATOM 1641 O O . ASP A 1 202 ? -23.026 3.582 8.687 1.00 50.97 202 ASP A O 1
ATOM 1645 N N . ALA A 1 203 ? -23.215 1.535 7.809 1.00 49.03 203 ALA A N 1
ATOM 1646 C CA . ALA A 1 203 ? -23.192 0.822 9.081 1.00 49.03 203 ALA A CA 1
ATOM 1647 C C . ALA A 1 203 ? -21.904 1.060 9.895 1.00 49.03 203 ALA A C 1
ATOM 1649 O O . ALA A 1 203 ? -21.992 1.240 11.103 1.00 49.03 203 ALA A O 1
ATOM 1650 N N . VAL A 1 204 ? -20.721 1.120 9.267 1.00 54.28 204 VAL A N 1
ATOM 1651 C CA . VAL A 1 204 ? -19.452 1.423 9.964 1.00 54.28 204 VAL A CA 1
ATOM 1652 C C . VAL A 1 204 ? -19.441 2.866 10.471 1.00 54.28 204 VAL A C 1
ATOM 1654 O O . VAL A 1 204 ? -18.969 3.124 11.578 1.00 54.28 204 VAL A O 1
ATOM 1657 N N . ILE A 1 205 ? -19.973 3.806 9.684 1.00 56.03 205 ILE A N 1
ATOM 1658 C CA . ILE A 1 205 ? -20.054 5.220 10.072 1.00 56.03 205 ILE A CA 1
ATOM 1659 C C . ILE A 1 205 ? -21.073 5.395 11.202 1.00 56.03 205 ILE A C 1
ATOM 1661 O O . ILE A 1 205 ? -20.755 6.013 12.212 1.00 56.03 205 ILE A O 1
ATOM 1665 N N . LEU A 1 206 ? -22.266 4.816 11.065 1.00 56.16 206 LEU A N 1
ATOM 1666 C CA . LEU A 1 206 ? -23.341 4.892 12.054 1.00 56.16 206 LEU A CA 1
ATOM 1667 C C . LEU A 1 206 ? -22.956 4.205 13.366 1.00 56.16 206 LEU A C 1
ATOM 1669 O O . LEU A 1 206 ? -23.148 4.799 14.419 1.00 56.16 206 LEU A O 1
ATOM 1673 N N . GLN A 1 207 ? -22.334 3.023 13.316 1.00 55.31 207 GLN A N 1
ATOM 1674 C CA . GLN A 1 207 ? -21.833 2.340 14.511 1.00 55.31 207 GLN A CA 1
ATOM 1675 C C . GLN A 1 207 ? -20.758 3.176 15.219 1.00 55.31 207 GLN A C 1
ATOM 1677 O O . GLN A 1 207 ? -20.800 3.329 16.438 1.00 55.31 207 GLN A O 1
ATOM 1682 N N . TYR A 1 208 ? -19.817 3.765 14.4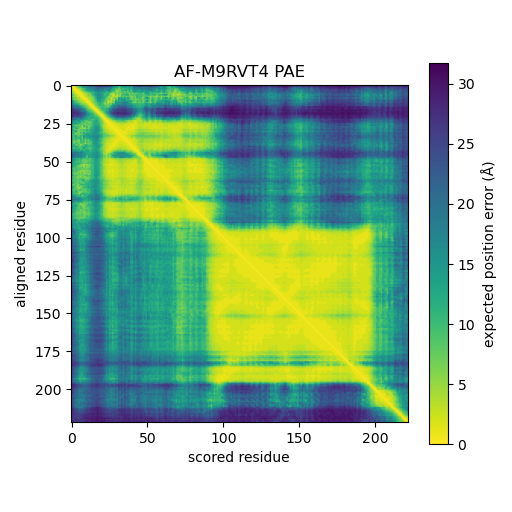72 1.00 55.94 208 TYR A N 1
ATOM 1683 C CA . TYR A 1 208 ? -18.822 4.671 15.050 1.00 55.94 208 TYR A CA 1
ATOM 1684 C C . TYR A 1 208 ? -19.480 5.906 15.688 1.00 55.94 208 TYR A C 1
ATOM 1686 O O . TYR A 1 208 ? -19.147 6.264 16.817 1.00 55.94 208 TYR A O 1
ATOM 1694 N N . LEU A 1 209 ? -20.438 6.538 15.003 1.00 59.16 209 LEU A N 1
ATOM 1695 C CA . LEU A 1 209 ? -21.173 7.695 15.523 1.00 59.16 209 LEU A CA 1
ATOM 1696 C C . LEU A 1 209 ? -21.963 7.351 16.792 1.00 59.16 209 LEU A C 1
ATOM 1698 O O . LEU A 1 209 ? -21.897 8.108 17.755 1.00 59.16 209 LEU A O 1
ATOM 1702 N N . GLU A 1 210 ? -22.643 6.207 16.832 1.00 59.38 210 GLU A N 1
ATOM 1703 C CA . GLU A 1 210 ? -23.431 5.747 17.982 1.00 59.38 210 GLU A CA 1
ATOM 1704 C C . GLU A 1 210 ? -22.555 5.423 19.205 1.00 59.38 210 GLU A C 1
ATOM 1706 O O . GLU A 1 210 ? -22.917 5.701 20.351 1.00 59.38 210 GLU A O 1
ATOM 1711 N N . LEU A 1 211 ? -21.357 4.880 18.977 1.00 57.56 211 LEU A N 1
ATOM 1712 C CA . LEU A 1 211 ? -20.371 4.659 20.036 1.00 57.56 211 LEU A CA 1
ATOM 1713 C C . LEU A 1 211 ? -19.821 5.977 20.598 1.00 57.56 211 LEU A C 1
ATOM 1715 O O . LEU A 1 211 ? -19.526 6.059 21.792 1.00 57.56 211 LEU A O 1
ATOM 1719 N N . HIS A 1 212 ? -19.703 7.011 19.762 1.00 53.22 212 HIS A N 1
ATOM 1720 C CA . HIS A 1 212 ? -19.194 8.323 20.160 1.00 53.22 212 HIS A CA 1
ATOM 1721 C C . HIS A 1 212 ? -20.267 9.278 20.707 1.00 53.22 212 HIS A C 1
ATOM 1723 O O . HIS A 1 212 ? -19.922 10.153 21.499 1.00 53.22 212 HIS A O 1
ATOM 1729 N N . SER A 1 213 ? -21.549 9.093 20.379 1.00 51.62 213 SER A N 1
ATOM 1730 C CA . SER A 1 213 ? -22.663 9.917 20.877 1.00 51.62 213 SER A CA 1
ATOM 1731 C C . SER A 1 213 ? -23.092 9.589 22.310 1.00 51.62 213 SER A C 1
ATOM 1733 O O . SER A 1 213 ? -23.821 10.363 22.923 1.00 51.62 213 SER A O 1
ATOM 1735 N N . LYS A 1 214 ? -22.635 8.464 22.881 1.00 50.97 214 LYS A N 1
ATOM 1736 C CA . LYS A 1 214 ? -22.872 8.108 24.297 1.00 50.97 214 LYS A CA 1
ATOM 1737 C C . LYS A 1 214 ? -22.091 8.978 25.293 1.00 50.97 214 LYS A C 1
ATOM 1739 O O . LYS A 1 214 ? -22.299 8.862 26.497 1.00 50.97 214 LYS A O 1
ATOM 1744 N N . ARG A 1 215 ? -21.198 9.847 24.812 1.00 47.69 215 ARG A N 1
ATOM 1745 C CA . ARG A 1 215 ? -20.615 10.955 25.578 1.00 47.69 215 ARG A CA 1
ATOM 1746 C C . ARG A 1 215 ? -21.307 12.222 25.091 1.00 47.69 215 ARG A C 1
ATOM 1748 O O . ARG A 1 215 ? -21.192 12.518 23.909 1.00 47.69 215 ARG A O 1
ATOM 1755 N N . GLU A 1 216 ? -22.063 12.873 25.976 1.00 41.56 216 GLU A N 1
ATOM 1756 C CA . GLU A 1 216 ? -22.928 14.038 25.720 1.00 41.56 216 GLU A CA 1
ATOM 1757 C C . GLU A 1 216 ? -22.540 14.835 24.458 1.00 41.56 216 GLU A C 1
ATOM 1759 O O . GLU A 1 216 ? -21.531 15.547 24.462 1.00 41.56 216 GLU A O 1
ATOM 1764 N N . PRO A 1 217 ? -23.301 14.705 23.357 1.00 44.41 217 PRO A N 1
ATOM 1765 C CA . PRO A 1 217 ? -22.998 15.428 22.140 1.00 44.41 217 PRO A CA 1
ATOM 1766 C C . PRO A 1 217 ? -23.279 16.913 22.367 1.00 44.41 217 PRO A C 1
ATOM 1768 O O . PRO A 1 217 ? -24.421 17.313 22.59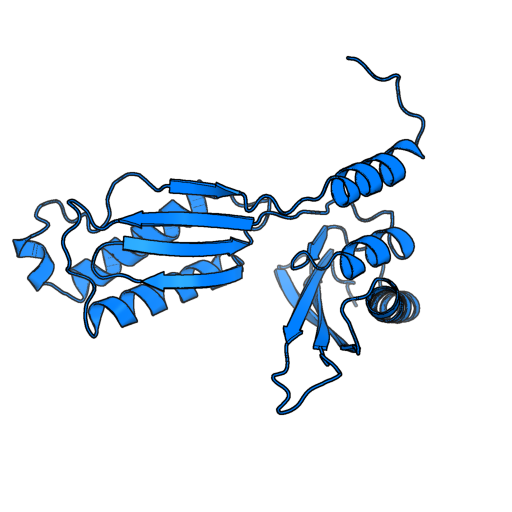8 1.00 44.41 217 PRO A O 1
ATOM 1771 N N . THR A 1 218 ? -22.248 17.753 22.263 1.00 51.84 218 THR A N 1
ATOM 1772 C CA . THR A 1 218 ? -22.466 19.174 21.995 1.00 51.84 218 THR A CA 1
ATOM 1773 C C . THR A 1 218 ? -23.202 19.266 20.659 1.00 51.84 218 THR A C 1
ATOM 1775 O O . THR A 1 218 ? -22.802 18.637 19.681 1.00 51.84 218 THR A O 1
ATOM 1778 N N . GLY A 1 219 ? -24.352 19.946 20.671 1.00 42.28 219 GLY A N 1
ATOM 1779 C CA . GLY A 1 219 ? -25.383 19.870 19.635 1.00 42.28 219 GLY A CA 1
ATOM 1780 C C . GLY A 1 219 ? -24.863 19.882 18.195 1.00 42.28 219 GLY A C 1
ATOM 1781 O O . GLY A 1 219 ? -23.900 20.568 17.859 1.00 42.28 219 GLY A O 1
ATOM 1782 N N . VAL A 1 220 ? -25.537 19.108 17.343 1.00 40.78 220 VAL A N 1
ATOM 1783 C CA . VAL A 1 220 ? -25.228 18.950 15.918 1.00 40.78 220 VAL A CA 1
ATOM 1784 C C . VAL A 1 220 ? -25.226 20.321 15.231 1.00 40.78 220 VAL A C 1
ATOM 1786 O O . VAL A 1 220 ? -26.288 20.898 14.996 1.00 40.78 220 VAL A O 1
ATOM 1789 N N . SER A 1 221 ? -24.046 20.847 14.894 1.00 40.50 221 SER A N 1
ATOM 1790 C CA . SER A 1 221 ? -23.940 21.949 13.936 1.00 40.50 221 SER A CA 1
ATOM 1791 C C . SER A 1 221 ? -24.101 21.370 12.535 1.00 40.50 221 SER A C 1
ATOM 1793 O O . SER A 1 221 ? -23.390 20.431 12.174 1.00 40.50 221 SER A O 1
ATOM 1795 N N . ARG A 1 222 ? -25.074 21.907 11.795 1.00 43.72 222 ARG A N 1
ATOM 1796 C CA . ARG A 1 222 ? -25.283 21.631 10.367 1.00 43.72 222 ARG A CA 1
ATOM 1797 C C . ARG A 1 222 ? -24.089 22.075 9.530 1.00 43.72 222 ARG A C 1
ATOM 1799 O O . ARG A 1 222 ? -23.422 23.049 9.948 1.00 43.72 222 ARG A O 1
#

Solvent-accessible surface area (backbone atoms only — not comparable to full-atom values): 12580 Å² total; per-residue (Å²): 132,86,67,45,39,24,37,38,44,43,78,44,79,62,86,74,90,74,87,92,72,68,47,27,39,45,35,34,35,27,25,34,92,85,69,49,77,40,85,73,49,75,45,88,23,72,48,78,38,35,67,53,37,31,52,57,50,50,55,41,41,77,72,67,47,65,67,31,54,30,48,40,51,78,75,52,64,12,51,55,56,18,40,51,73,76,32,66,80,38,73,39,78,64,81,48,42,33,42,36,36,41,38,29,38,92,59,46,72,70,42,47,72,68,58,36,55,51,47,50,52,49,43,53,53,49,29,58,76,69,62,32,44,76,79,46,74,46,80,49,40,28,37,36,44,34,34,34,38,47,51,90,93,51,58,67,68,56,53,52,50,52,43,53,50,53,41,31,55,51,48,54,68,77,41,60,75,50,52,84,77,32,81,84,72,52,50,52,38,93,66,67,51,74,44,71,62,84,78,74,46,70,66,56,55,50,53,51,49,58,68,56,50,77,53,85,66,77,74,88,77,130

Foldseek 3Di:
DAAFQEKEWEWDFDDDDDDDFGWIWTWIWGAHPVRDIDTQDTDTDSDLALVVLLVSLVVSVVVVHAAHCYYHYPPSPSNVSSCCVRHVVRNDYDWFKKKKKWWWVVQALQCDDPLVVLLVVLLVVLCVVQVKAWPDKDDGSTMIITIITHDPVDDPVNSVCNSQVRSLVVSCVVPVVCCVVCVVSHTTDPDMDMDTPPPCDVCVVVVVVVSVVVPPDPDDDD

Sequence (222 aa):
MTSPSSILGRRRSQRPSGEDDKLCALVIIGVTARGKKRFLAIEDGVRESTQSWREVLLNLKSRGMNAPKLAIGDGAMGFWAAMDEVYPETHTKFYHRFHVVWTTKYRYKVMRGEMRERIREIIIQTCQELGVHIETGVLSTDHVHMFISVPPQIALSMVMMRIKGRSSYKIQREFPELRKRYWGQRFWARGFFSTTSGNVTDAVILQYLELHSKREPTGVSR

Nearest PDB structures (foldseek):
  2xma-assembly1_B  TM=8.886E-01  e=4.114E-12  Deinococcus radiodurans
  2xo6-assembly1_D  TM=8.855E-01  e=1.108E-11  Deinococcus radiodurans
  2xqc-assembly1_A  TM=8.677E-01  e=2.229E-11  Deinococcus radiodurans
  2a6m-assembly2_A-2  TM=9.076E-01  e=3.991E-11  Helicobacter pylori
  2fyx-assembly1_B  TM=8.263E-01  e=2.893E-10  Deinococcus radiodurans R1 = ATCC 13939 = DSM 20539

pLDDT: mean 79.41, std 17.31, range [39.31, 98.56]

InterPro domains:
  IPR001207 Transposase, mutator type [PF00872] (23-92)
  IPR002686 Transposase IS200-like [PF01797] (94-210)
  IPR002686 Transposase IS200-like [SM01321] (93-212)
  IPR036515 Transposase IS200-like superfamily [G3DSA:3.30.70.1290] (79-214)
  IPR036515 Transposase IS200-like superfamily [SSF143422] (88-212)

Organism: NCBI:txid391616